Protein AF-A0A7S2SQT1-F1 (afdb_monomer)

Foldseek 3Di:
DDDDDDDDDDDDPDDPPPPVVVVVVPDDDDDDDDDDDDDDDDDDDDDDDDDDDPDDPPPDDPDDDPCPVVNVVVVVVVVVVVVVVPDPVVVVLVVVLVVQLCCLLVPPPPPDLVVSLVSLPVSDDPDPVNLVSNLVSVVVCCVVDVDDDPVSCVVRVHPPPPPPPPVVVVVVVVVLCVPPQDDVVLVVCVVVVVDDVVVVVVVNDDDDDDPDD

Sequence (213 aa):
VFFGLPEPALPPTSVFETQALELLASSARPPSDATRPTQGATGPKAPVGPVAPSFASIALPSPTQPIKPIDRWASLVSFSFSKVEKSWLLRAKSEMRTELVSLATQGELARDLSRELAELRDILPASVERTVAVNQQLAKYLASNRWLNAKVLEENPLPTDTPDSCEFSTRLLVLAIAFFPGPVNLLIQVLRGQLPVEAAVKHLSPPPPPPSA

pLDDT: mean 70.93, std 16.1, range [41.69, 91.62]

Solvent-accessible surface area (backbone atoms only — not comparable to full-atom values): 14214 Å² total; per-residue (Å²): 137,92,85,87,82,85,82,84,83,79,81,86,88,82,70,74,80,66,65,67,64,64,68,68,73,78,75,78,82,82,83,81,88,83,89,86,88,83,91,80,90,87,82,86,90,79,85,91,76,95,77,85,78,85,73,75,84,72,78,77,78,74,86,72,71,83,75,50,72,63,59,56,49,52,52,52,51,54,50,51,49,57,55,51,68,68,30,65,65,53,48,53,52,51,49,55,50,53,50,52,53,47,50,58,72,67,39,93,77,58,81,46,67,70,57,42,53,48,53,47,55,73,76,32,64,103,45,68,67,34,54,52,53,49,48,53,51,51,50,54,46,48,74,78,32,97,73,77,60,66,70,61,44,71,78,46,73,70,68,85,84,49,86,69,59,65,63,47,52,51,50,50,51,51,49,51,61,73,70,45,89,62,60,64,68,57,52,50,33,42,76,69,66,77,41,60,69,71,59,53,49,60,73,62,50,78,79,80,78,78,82,86,128

Nearest PDB structures (foldseek):
  4p69-assembly1_A-2  TM=3.991E-01  e=3.238E+00  Escherichia coli O157:H7
  7w5a-assembly1_J  TM=2.656E-01  e=5.578E+00  Homo sapiens

Organism: NCBI:txid1034831

Secondary structure (DSSP, 8-state):
----PPPPPPP----TTTTTTTGGGG--PPPP--------------------------PPPP------HHHHHHHHHHHHHHHHHT-HHHHHHHHHHHHHHHHHHH-TTTT-HHHHHHHHHHHS-SSHHHHHHHHHHHHHHHHH-S---HHHHHHS---TTSTTSHHHHHHHHHHHHHH-SS-HHHHHHHHTTSS-HHHHHHHHSPPPPPPP-

Mean predicted aligned error: 19.77 Å

Structure (mmCIF, N/CA/C/O backbone):
data_AF-A0A7S2SQT1-F1
#
_entry.id   AF-A0A7S2SQT1-F1
#
loop_
_atom_site.group_PDB
_atom_site.id
_atom_site.type_symbol
_atom_site.label_atom_id
_atom_site.label_alt_id
_atom_site.label_comp_id
_atom_site.label_asym_id
_atom_site.label_entity_id
_atom_site.label_seq_id
_atom_site.pdbx_PDB_ins_code
_atom_site.Cartn_x
_atom_site.Cartn_y
_atom_site.Cartn_z
_atom_site.occupancy
_atom_site.B_iso_or_equiv
_atom_site.auth_seq_id
_atom_site.auth_comp_id
_atom_site.auth_asym_id
_atom_site.auth_atom_id
_atom_site.pdbx_PDB_model_num
ATOM 1 N N . VAL A 1 1 ? -29.581 32.185 -19.243 1.00 43.94 1 VAL A N 1
ATOM 2 C CA . VAL A 1 1 ? -30.322 30.982 -19.687 1.00 43.94 1 VAL A CA 1
ATOM 3 C C . VAL A 1 1 ? -29.340 29.824 -19.686 1.00 43.94 1 VAL A C 1
ATOM 5 O O . VAL A 1 1 ? -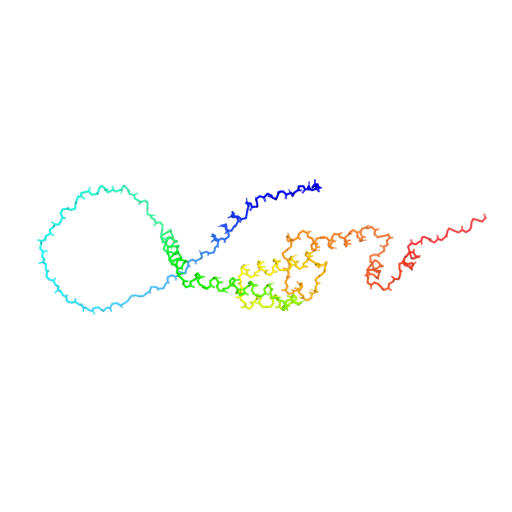28.301 29.931 -20.320 1.00 43.94 1 VAL A O 1
ATOM 8 N N . PHE A 1 2 ? -29.622 28.831 -18.844 1.00 42.19 2 PHE A N 1
ATOM 9 C CA . PHE A 1 2 ? -28.838 27.625 -18.563 1.00 42.19 2 PHE A CA 1
ATOM 10 C C . PHE A 1 2 ? -28.888 26.614 -19.717 1.00 42.19 2 PHE A C 1
ATOM 12 O O . PHE A 1 2 ? -29.958 26.429 -20.282 1.00 42.19 2 PHE A O 1
ATOM 19 N N . PHE A 1 3 ? -27.788 25.888 -19.933 1.00 48.62 3 PHE A N 1
ATOM 20 C CA . PHE A 1 3 ? -27.736 24.463 -20.306 1.00 48.62 3 PHE A CA 1
ATOM 21 C C . PHE A 1 3 ? -26.378 23.957 -19.766 1.00 48.62 3 PHE A C 1
ATOM 23 O O . PHE A 1 3 ? -25.348 24.456 -20.196 1.00 48.62 3 PHE A O 1
ATOM 30 N N . GLY A 1 4 ? -26.237 23.099 -18.752 1.00 43.81 4 GLY A N 1
ATOM 31 C CA . GLY A 1 4 ? -27.124 22.054 -18.247 1.00 43.81 4 GLY A CA 1
ATOM 32 C C . GLY A 1 4 ? -26.738 20.692 -18.835 1.00 43.81 4 GLY A C 1
ATOM 33 O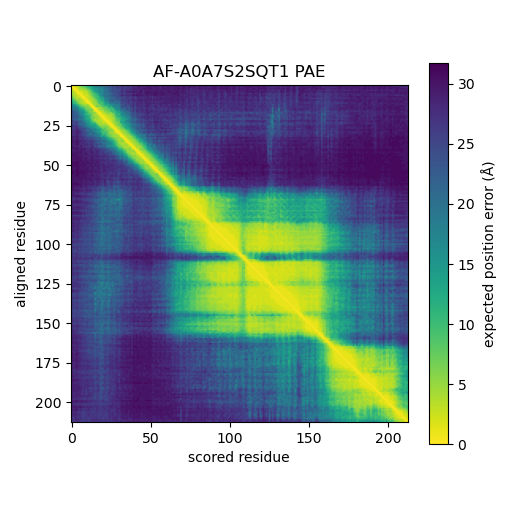 O . GLY A 1 4 ? -27.562 20.090 -19.511 1.00 43.81 4 GLY A O 1
ATOM 34 N N . LEU A 1 5 ? -25.489 20.242 -18.650 1.00 50.50 5 LEU A N 1
ATOM 35 C CA . LEU A 1 5 ? -25.059 18.883 -19.013 1.00 50.50 5 LEU A CA 1
ATOM 36 C C . LEU A 1 5 ? -25.257 17.938 -17.812 1.00 50.50 5 LEU A C 1
ATOM 38 O O . LEU A 1 5 ? -24.897 18.323 -16.699 1.00 50.50 5 LEU A O 1
ATOM 42 N N . PRO A 1 6 ? -25.830 16.737 -18.011 1.00 57.56 6 PRO A N 1
ATOM 43 C CA . PRO A 1 6 ? -26.132 15.811 -16.928 1.00 57.56 6 PRO A CA 1
ATOM 44 C C . PRO A 1 6 ? -24.888 15.054 -16.445 1.00 57.56 6 PRO A C 1
ATOM 46 O O . PRO A 1 6 ? -24.069 14.577 -17.230 1.00 57.56 6 PRO A O 1
ATOM 49 N N . GLU A 1 7 ? -24.796 14.942 -15.126 1.00 57.72 7 GLU A N 1
ATOM 50 C CA . GLU A 1 7 ? -23.831 14.167 -14.348 1.00 57.72 7 GLU A CA 1
ATOM 51 C C . GLU A 1 7 ? -24.089 12.651 -14.514 1.00 57.72 7 GLU A C 1
ATOM 53 O O . GLU A 1 7 ? -25.240 12.217 -14.395 1.00 57.72 7 GLU A O 1
ATOM 58 N N . PRO A 1 8 ? -23.074 11.814 -14.806 1.00 54.19 8 PRO A N 1
ATOM 59 C CA . PRO A 1 8 ? -23.262 10.368 -14.871 1.00 54.19 8 PRO A CA 1
ATOM 60 C C . PRO A 1 8 ? -23.277 9.752 -13.463 1.00 54.19 8 PRO A C 1
ATOM 62 O O . PRO A 1 8 ? -22.291 9.803 -12.730 1.00 54.19 8 PRO A O 1
ATOM 65 N N . ALA A 1 9 ? -24.400 9.127 -13.107 1.00 50.78 9 ALA A N 1
ATOM 66 C CA . ALA A 1 9 ? -24.558 8.348 -11.884 1.00 50.78 9 ALA A CA 1
ATOM 67 C C . ALA A 1 9 ? -23.639 7.109 -11.887 1.00 50.78 9 ALA A C 1
ATOM 69 O O . ALA A 1 9 ? -23.733 6.252 -12.768 1.00 50.78 9 ALA A O 1
ATOM 70 N N . LEU A 1 10 ? -22.768 7.007 -10.882 1.00 54.59 10 LEU A N 1
ATOM 71 C CA . LEU A 1 10 ? -21.954 5.820 -10.609 1.00 54.59 10 LEU A CA 1
ATOM 72 C C . LEU A 1 10 ? -22.808 4.712 -9.954 1.00 54.59 10 LEU A C 1
ATOM 74 O O . LEU A 1 10 ? -23.652 5.018 -9.108 1.00 54.59 10 LEU A O 1
ATOM 78 N N . PRO A 1 11 ? -22.599 3.425 -10.296 1.00 52.72 11 PRO A N 1
ATOM 79 C CA . PRO A 1 11 ? -23.295 2.311 -9.656 1.00 52.72 11 PRO A CA 1
ATOM 80 C C . PRO A 1 11 ? -22.743 2.014 -8.245 1.00 52.72 11 PRO A C 1
ATOM 82 O O . PRO A 1 11 ? -21.558 2.242 -7.987 1.00 52.72 11 PRO A O 1
ATOM 85 N N . PRO A 1 12 ? -23.558 1.452 -7.330 1.00 50.44 12 PRO A N 1
ATOM 86 C CA . PRO A 1 12 ? -23.099 1.050 -6.005 1.00 50.44 12 PRO A CA 1
ATOM 87 C C . PRO A 1 12 ? -22.187 -0.183 -6.099 1.00 50.44 12 PRO A C 1
ATOM 89 O O . PRO A 1 12 ? -22.619 -1.280 -6.453 1.00 50.44 12 PRO A O 1
ATOM 92 N N . THR A 1 13 ? -20.913 -0.021 -5.744 1.00 45.06 13 THR A N 1
ATOM 93 C CA . THR A 1 13 ? -19.964 -1.120 -5.521 1.00 45.06 13 THR A CA 1
ATOM 94 C C . THR A 1 13 ? -20.344 -1.902 -4.260 1.00 45.06 13 THR A C 1
ATOM 96 O O . THR A 1 13 ? -19.857 -1.620 -3.169 1.00 45.06 13 THR A O 1
ATOM 99 N N . SER A 1 14 ? -21.215 -2.899 -4.417 1.00 51.59 14 SER A N 1
ATOM 100 C CA . SER A 1 14 ? -21.569 -3.907 -3.408 1.00 51.59 14 SER A CA 1
ATOM 101 C C . SER A 1 14 ? -21.093 -5.285 -3.881 1.00 51.59 14 SER A C 1
ATOM 103 O O . SER A 1 14 ? -21.865 -6.095 -4.382 1.00 51.59 14 SER A O 1
ATOM 105 N N . VAL A 1 15 ? -19.782 -5.530 -3.795 1.00 52.38 15 VAL A N 1
ATOM 106 C CA . VAL A 1 15 ? -19.201 -6.869 -4.056 1.00 52.38 15 VAL A CA 1
ATOM 107 C C . VAL A 1 15 ? -18.056 -7.218 -3.087 1.00 52.38 15 VAL A C 1
ATOM 109 O O . VAL A 1 15 ? -17.666 -8.373 -2.975 1.00 52.38 15 VAL A O 1
ATOM 112 N N . PHE A 1 16 ? -17.530 -6.252 -2.325 1.00 50.66 16 PHE A N 1
ATOM 113 C CA . PHE A 1 16 ? -16.329 -6.455 -1.499 1.00 50.66 16 PHE A CA 1
ATOM 114 C C . PHE A 1 16 ? -16.582 -7.050 -0.108 1.00 50.66 16 PHE A C 1
ATOM 116 O O . PHE A 1 16 ? -15.635 -7.425 0.578 1.00 50.66 16 PHE A O 1
ATOM 123 N N . GLU A 1 17 ? -17.838 -7.183 0.313 1.00 48.62 17 GLU A N 1
ATOM 124 C CA . GLU A 1 17 ? -18.163 -7.639 1.670 1.00 48.62 17 GLU A CA 1
ATOM 125 C C . GLU A 1 17 ? -18.082 -9.168 1.834 1.00 48.62 17 GLU A C 1
ATOM 127 O O . GLU A 1 17 ? -17.963 -9.671 2.948 1.00 48.62 17 GLU A O 1
ATOM 132 N N . THR A 1 18 ? -18.087 -9.935 0.738 1.00 50.12 18 THR A N 1
ATOM 133 C CA . THR A 1 18 ? -18.190 -11.403 0.800 1.00 50.12 18 THR A CA 1
ATOM 134 C C . THR A 1 18 ? -16.844 -12.131 0.847 1.00 50.12 18 THR A C 1
ATOM 136 O O . THR A 1 18 ? -16.781 -13.230 1.389 1.00 50.12 18 THR A O 1
ATOM 139 N N . GLN A 1 19 ? -15.748 -11.536 0.360 1.00 51.41 19 GLN A N 1
ATOM 140 C CA . GLN A 1 19 ? -14.439 -12.217 0.313 1.00 51.41 19 GLN A CA 1
ATOM 141 C C . GLN A 1 19 ? -13.627 -12.100 1.616 1.00 51.41 19 GLN A C 1
ATOM 143 O O . GLN A 1 19 ? -12.761 -12.930 1.886 1.00 51.41 19 GLN A O 1
ATOM 148 N N . ALA A 1 20 ? -13.929 -11.120 2.475 1.00 50.28 20 ALA A N 1
ATOM 149 C CA . ALA A 1 20 ? -13.232 -10.942 3.754 1.00 50.28 20 ALA A CA 1
ATOM 150 C C . ALA A 1 20 ? -13.580 -12.025 4.800 1.00 50.28 20 ALA A C 1
ATOM 152 O O . ALA A 1 20 ? -12.805 -12.265 5.727 1.00 50.28 20 ALA A O 1
ATOM 153 N N . LEU A 1 21 ? -14.719 -12.709 4.647 1.00 49.44 21 LEU A N 1
ATOM 154 C CA . LEU A 1 21 ? -15.188 -13.736 5.584 1.00 49.44 21 LEU A CA 1
ATOM 155 C C . LEU A 1 21 ? -14.550 -15.116 5.360 1.00 49.44 21 LEU A C 1
ATOM 157 O O . LEU A 1 21 ? -14.465 -15.900 6.303 1.00 49.44 21 LEU A O 1
ATOM 161 N N . GLU A 1 22 ? -14.051 -15.410 4.158 1.00 48.81 22 GLU A N 1
ATOM 162 C CA . GLU A 1 22 ? -13.512 -16.739 3.831 1.00 48.81 22 GLU A CA 1
ATOM 163 C C . GLU A 1 22 ? -12.065 -16.931 4.332 1.00 48.81 22 GLU A C 1
ATOM 165 O O . GLU A 1 22 ? -11.665 -18.033 4.707 1.00 48.81 22 GLU A O 1
ATOM 170 N N . LEU A 1 23 ? -11.293 -15.844 4.463 1.00 48.66 23 LEU A N 1
ATOM 171 C CA . LEU A 1 23 ? -9.890 -15.895 4.902 1.00 48.66 23 LEU A CA 1
ATOM 172 C C . LEU A 1 23 ? -9.695 -15.936 6.428 1.00 48.66 23 LEU A C 1
ATOM 174 O O . LEU A 1 23 ? -8.639 -16.362 6.899 1.00 48.66 23 LEU A O 1
ATOM 178 N N . LEU A 1 24 ? -10.708 -15.567 7.219 1.00 48.50 24 LEU A N 1
ATOM 179 C CA . LEU A 1 24 ? -10.661 -15.671 8.686 1.00 48.50 24 LEU A CA 1
ATOM 180 C C . LEU A 1 24 ? -10.929 -17.097 9.199 1.00 48.50 24 LEU A C 1
ATOM 182 O O . LEU A 1 24 ? -10.604 -17.405 10.345 1.00 48.50 24 LEU A O 1
ATOM 186 N N . ALA A 1 25 ? -11.458 -17.991 8.359 1.00 49.22 25 ALA A N 1
ATOM 187 C CA . ALA A 1 25 ? -11.774 -19.367 8.745 1.00 49.22 25 ALA A CA 1
ATOM 188 C C . ALA A 1 25 ? -10.551 -20.309 8.776 1.00 49.22 25 ALA A C 1
ATOM 190 O O . ALA A 1 25 ? -10.631 -21.392 9.354 1.00 49.22 25 ALA A O 1
ATOM 191 N N . SER A 1 26 ? -9.406 -19.917 8.199 1.00 45.69 26 SER A N 1
ATOM 192 C CA . SER A 1 26 ? -8.269 -20.832 7.994 1.00 45.69 26 SER A CA 1
ATOM 193 C C . SER A 1 26 ? -7.118 -20.696 9.005 1.00 45.69 26 SER A C 1
ATOM 195 O O . SER A 1 26 ? -6.107 -21.388 8.870 1.00 45.69 26 SER A O 1
ATOM 197 N N . SER A 1 27 ? -7.243 -19.845 10.031 1.00 47.38 27 SER A N 1
ATOM 198 C CA . SER A 1 27 ? -6.173 -19.599 11.013 1.00 47.38 27 SER A CA 1
ATOM 199 C C . SER A 1 27 ? -6.663 -19.743 12.455 1.00 47.38 27 SER A C 1
ATOM 201 O O . SER A 1 27 ? -6.752 -18.783 13.215 1.00 47.38 27 SER A O 1
ATOM 203 N N . ALA A 1 28 ? -6.998 -20.970 12.850 1.00 46.53 28 ALA A N 1
ATOM 204 C CA . ALA A 1 28 ? -7.244 -21.314 14.248 1.00 46.53 28 ALA A CA 1
ATOM 205 C C . ALA A 1 28 ? -6.648 -22.695 14.557 1.00 46.53 28 ALA A C 1
ATOM 207 O O . ALA A 1 28 ? -7.332 -23.716 14.513 1.00 46.53 28 ALA A O 1
ATOM 208 N N . ARG A 1 29 ? -5.345 -22.740 14.865 1.00 55.50 29 ARG A N 1
ATOM 209 C CA . ARG A 1 29 ? -4.756 -23.886 15.576 1.00 55.50 29 ARG A CA 1
ATOM 210 C C . ARG A 1 29 ? -4.972 -23.692 17.081 1.00 55.50 29 ARG A C 1
ATOM 212 O O . ARG A 1 29 ? -4.562 -22.652 17.595 1.00 55.50 29 ARG A O 1
ATOM 219 N N . PRO A 1 30 ? -5.564 -24.659 17.799 1.00 49.25 30 PRO A N 1
ATOM 220 C CA . PRO A 1 30 ? -5.631 -24.598 19.253 1.00 49.25 30 PRO A CA 1
ATOM 221 C C . PRO A 1 30 ? -4.252 -24.907 19.874 1.00 49.25 30 PRO A C 1
ATOM 223 O O . PRO A 1 30 ? -3.529 -25.758 19.346 1.00 49.25 30 PRO A O 1
ATOM 226 N N . PRO A 1 31 ? -3.866 -24.249 20.982 1.00 54.25 31 PRO A N 1
ATOM 227 C CA . PRO A 1 31 ? -2.695 -24.639 21.759 1.00 54.25 31 PRO A CA 1
ATOM 228 C C . PRO A 1 31 ? -2.991 -25.907 22.577 1.00 54.25 31 PRO A C 1
ATOM 230 O O . PRO A 1 31 ? -4.046 -26.023 23.199 1.00 54.25 31 PRO A O 1
ATOM 233 N N . SER A 1 32 ? -2.048 -26.851 22.562 1.00 55.44 32 SER A N 1
ATOM 234 C CA . SER A 1 32 ? -2.090 -28.087 23.348 1.00 55.44 32 SER A CA 1
ATOM 235 C C . SER A 1 32 ? -1.994 -27.832 24.856 1.00 55.44 32 SER A C 1
ATOM 237 O O . SER A 1 32 ? -1.249 -26.962 25.308 1.00 55.44 32 SER A O 1
ATOM 239 N N . ASP A 1 33 ? -2.729 -28.657 25.601 1.00 53.41 33 ASP A N 1
ATOM 240 C CA . ASP A 1 33 ? -2.811 -28.751 27.059 1.00 53.41 33 ASP A CA 1
ATOM 241 C C . ASP A 1 33 ? -1.464 -28.702 27.798 1.00 53.41 33 ASP A C 1
ATOM 243 O O . ASP A 1 33 ? -0.532 -29.451 27.500 1.00 53.41 33 ASP A O 1
ATOM 247 N N . ALA A 1 34 ? -1.430 -27.917 28.877 1.00 49.88 34 ALA A N 1
ATOM 248 C CA . ALA A 1 34 ? -0.512 -28.112 29.994 1.00 49.88 34 ALA A CA 1
ATOM 249 C C . ALA A 1 34 ? -1.289 -28.007 31.315 1.00 49.88 34 ALA A C 1
ATOM 251 O O . ALA A 1 34 ? -1.469 -26.942 31.905 1.00 49.88 34 ALA A O 1
ATOM 252 N N . THR A 1 35 ? -1.777 -29.159 31.756 1.00 56.56 35 THR A N 1
ATOM 253 C CA . THR A 1 35 ? -2.450 -29.412 33.029 1.00 56.56 35 THR A CA 1
ATOM 254 C C . THR A 1 35 ? -1.469 -29.315 34.201 1.00 56.56 35 THR A C 1
ATOM 256 O O . THR A 1 35 ? -0.471 -30.036 34.221 1.00 56.56 35 THR A O 1
ATOM 259 N N . ARG A 1 36 ? -1.790 -28.542 35.251 1.00 47.53 36 ARG A N 1
ATOM 260 C CA . ARG A 1 36 ? -1.385 -28.897 36.628 1.00 47.53 36 ARG A CA 1
ATOM 261 C C . ARG A 1 36 ? -2.297 -28.278 37.705 1.00 47.53 36 ARG A C 1
ATOM 263 O O . ARG A 1 36 ? -2.466 -27.061 37.704 1.00 47.53 36 ARG A O 1
ATOM 270 N N . PRO A 1 37 ? -2.847 -29.082 38.639 1.00 61.75 37 PRO A N 1
ATOM 271 C CA . PRO A 1 37 ? -3.600 -28.607 39.801 1.00 61.75 37 PRO A CA 1
ATOM 272 C C . PRO A 1 37 ? -2.848 -28.823 41.131 1.00 61.75 37 PRO A C 1
ATOM 274 O O . PRO A 1 37 ? -2.259 -29.884 41.323 1.00 61.75 37 PRO A O 1
ATOM 277 N N . THR A 1 38 ? -2.971 -27.878 42.074 1.00 49.56 38 THR A N 1
ATOM 278 C CA . THR A 1 38 ? -2.840 -28.093 43.540 1.00 49.56 38 THR A CA 1
ATOM 279 C C . THR A 1 38 ? -3.456 -26.875 44.259 1.00 49.56 38 THR A C 1
ATOM 281 O O . THR A 1 38 ? -2.980 -25.764 44.067 1.00 49.56 38 THR A O 1
ATOM 284 N N . GLN A 1 39 ? -4.683 -26.929 44.796 1.00 48.41 39 GLN A N 1
ATOM 285 C CA . GLN A 1 39 ? -5.121 -27.331 46.153 1.00 48.41 39 GLN A CA 1
ATOM 286 C C . GLN A 1 39 ? -4.543 -26.546 47.356 1.00 48.41 39 GLN A C 1
ATOM 288 O O . GLN A 1 39 ? -3.339 -26.532 47.580 1.00 48.41 39 GLN A O 1
ATOM 293 N N . GLY A 1 40 ? -5.468 -26.009 48.172 1.00 41.69 40 GLY A N 1
ATOM 294 C CA . GLY A 1 40 ? -5.301 -25.461 49.534 1.00 41.69 40 GLY A CA 1
ATOM 295 C C . GLY A 1 40 ? -6.381 -24.399 49.823 1.00 41.69 40 GLY A C 1
ATOM 296 O O . GLY A 1 40 ? -6.253 -23.284 49.339 1.00 41.69 40 GLY A O 1
ATOM 297 N N . ALA A 1 41 ? -7.585 -24.766 50.301 1.00 48.16 41 ALA A N 1
ATOM 298 C CA . ALA A 1 41 ? -8.022 -24.779 51.720 1.00 48.16 41 ALA A CA 1
ATOM 299 C C . ALA A 1 41 ? -8.054 -23.366 52.358 1.00 48.16 41 ALA A C 1
ATOM 301 O O . ALA A 1 41 ? -7.092 -22.631 52.225 1.00 48.16 41 ALA A O 1
ATOM 302 N N . THR A 1 42 ? -9.055 -22.861 53.088 1.00 50.03 42 THR A N 1
ATOM 303 C CA . THR A 1 42 ? -10.329 -23.327 53.675 1.00 50.03 42 THR A CA 1
ATOM 304 C C . THR A 1 42 ? -11.027 -22.062 54.211 1.00 50.03 42 THR A C 1
ATOM 306 O O . THR A 1 42 ? -10.349 -21.206 54.776 1.00 50.03 42 THR A O 1
ATOM 309 N N . GLY A 1 43 ? -12.352 -21.938 54.089 1.00 43.25 43 GLY A N 1
ATOM 310 C CA . GLY A 1 43 ? -13.140 -20.841 54.678 1.00 43.25 43 GLY A CA 1
ATOM 311 C C . GLY A 1 43 ? -14.470 -21.357 55.248 1.00 43.25 43 GLY A C 1
ATOM 312 O O . GLY A 1 43 ? -14.966 -22.372 54.755 1.00 43.25 43 GLY A O 1
ATOM 313 N N . PRO A 1 44 ? -15.008 -20.748 56.322 1.00 57.94 44 PRO A N 1
ATOM 314 C CA . PRO A 1 44 ? -15.839 -21.449 57.291 1.00 57.94 44 PRO A CA 1
ATOM 315 C C . PRO A 1 44 ? -17.320 -21.566 56.912 1.00 57.94 44 PRO A C 1
ATOM 317 O O . PRO A 1 44 ? -17.909 -20.772 56.185 1.00 57.94 44 PRO A O 1
ATOM 320 N N . LYS A 1 45 ? -17.880 -22.619 57.497 1.00 54.34 45 LYS A N 1
ATOM 321 C CA . LYS A 1 45 ? -19.232 -23.168 57.446 1.00 54.34 45 LYS A CA 1
ATOM 322 C C . LYS A 1 45 ? -20.270 -22.176 58.000 1.00 54.34 45 LYS A C 1
ATOM 324 O O . LYS A 1 45 ? -20.164 -21.781 59.158 1.00 54.34 45 LYS A O 1
ATOM 329 N N . ALA A 1 46 ? -21.290 -21.841 57.208 1.00 54.16 46 ALA A N 1
ATOM 330 C CA . ALA A 1 46 ? -22.484 -21.111 57.650 1.00 54.16 46 ALA A CA 1
ATOM 331 C C . ALA A 1 46 ? -23.738 -22.013 57.569 1.00 54.16 46 ALA A C 1
ATOM 333 O O . ALA A 1 46 ? -23.760 -22.945 56.758 1.00 54.16 46 ALA A O 1
ATOM 334 N N . PRO A 1 47 ? -24.741 -21.802 58.443 1.00 59.41 47 PRO A N 1
ATOM 335 C CA . PRO A 1 47 ? -25.751 -22.801 58.774 1.00 59.41 47 PRO A CA 1
ATOM 336 C C . PRO A 1 47 ? -26.939 -22.852 57.807 1.00 59.41 47 PRO A C 1
ATOM 338 O O . PRO A 1 47 ? -27.321 -21.879 57.163 1.00 59.41 47 PRO A O 1
ATOM 341 N N . VAL A 1 48 ? -27.523 -24.047 57.777 1.00 54.84 48 VAL A N 1
ATOM 342 C CA . VAL A 1 48 ? -28.707 -24.483 57.038 1.00 54.84 48 VAL A CA 1
ATOM 343 C C . VAL A 1 48 ? -29.957 -23.739 57.519 1.00 54.84 48 VAL A C 1
ATOM 345 O O . VAL A 1 48 ? -30.285 -23.780 58.702 1.00 54.84 48 VAL A O 1
ATOM 348 N N . GLY A 1 49 ? -30.681 -23.124 56.583 1.00 48.97 49 GLY A N 1
ATOM 349 C CA . GLY A 1 49 ? -32.069 -22.690 56.745 1.00 48.97 49 GLY A CA 1
ATOM 350 C C . GLY A 1 49 ? -32.951 -23.381 55.693 1.00 48.97 49 GLY A C 1
ATOM 351 O O . GLY A 1 49 ? -32.522 -23.470 54.540 1.00 48.97 49 GLY A O 1
ATOM 352 N N . PRO A 1 50 ? -34.148 -23.892 56.039 1.00 64.81 50 PRO A N 1
ATOM 353 C CA . PRO A 1 50 ? -35.005 -24.606 55.104 1.00 64.81 50 PRO A CA 1
ATOM 354 C C . PRO A 1 50 ? -36.099 -23.676 54.578 1.00 64.81 50 PRO A C 1
ATOM 356 O O . PRO A 1 50 ? -37.074 -23.420 55.274 1.00 64.81 50 PRO A O 1
ATOM 359 N N . VAL A 1 51 ? -35.979 -23.190 53.344 1.00 49.69 51 VAL A N 1
ATOM 360 C CA . VAL A 1 51 ? -37.134 -22.661 52.604 1.00 49.69 51 VAL A CA 1
ATOM 361 C C . VAL A 1 51 ? -36.945 -23.010 51.136 1.00 49.69 51 VAL A C 1
ATOM 363 O O . VAL A 1 51 ? -36.096 -22.448 50.451 1.00 49.69 51 VAL A O 1
ATOM 366 N N . ALA A 1 52 ? -37.720 -23.984 50.670 1.00 56.88 52 ALA A N 1
ATOM 367 C CA . ALA A 1 52 ? -37.829 -24.326 49.264 1.00 56.88 52 ALA A CA 1
ATOM 368 C C . ALA A 1 52 ? -38.691 -23.274 48.544 1.00 56.88 52 ALA A C 1
ATOM 370 O O . ALA A 1 52 ? -39.856 -23.110 48.909 1.00 56.88 52 ALA A O 1
ATOM 371 N N . PRO A 1 53 ? -38.200 -22.612 47.485 1.00 49.47 53 PRO A N 1
ATOM 372 C CA . PRO A 1 53 ? -39.071 -22.131 46.435 1.00 49.47 53 PRO A CA 1
ATOM 373 C C . PRO A 1 53 ? -39.337 -23.294 45.477 1.00 49.47 53 PRO A C 1
ATOM 375 O O . PRO A 1 53 ? -38.421 -23.856 44.876 1.00 49.47 53 PRO A O 1
ATOM 378 N N . SER A 1 54 ? -40.612 -23.663 45.365 1.00 52.34 54 SER A N 1
ATOM 379 C CA . SER A 1 54 ? -41.137 -24.526 44.312 1.00 52.34 54 SER A CA 1
ATOM 380 C C . SER A 1 54 ? -40.744 -23.943 42.952 1.00 52.34 54 SER A C 1
ATOM 382 O O . SER A 1 54 ? -41.308 -22.942 42.507 1.00 52.34 54 SER A O 1
ATOM 384 N N . PHE A 1 55 ? -39.732 -24.529 42.313 1.00 46.47 55 PHE A N 1
ATOM 385 C CA . PHE A 1 55 ? -39.423 -24.235 40.923 1.00 46.47 55 PHE A CA 1
ATOM 386 C C . PHE A 1 55 ? -40.457 -24.959 40.074 1.00 46.47 55 PHE A C 1
ATOM 388 O O . PHE A 1 55 ? -40.473 -26.188 40.000 1.00 46.47 55 PHE A O 1
ATOM 395 N N . ALA A 1 56 ? -41.335 -24.169 39.456 1.00 49.22 56 ALA A N 1
ATOM 396 C CA . ALA A 1 56 ? -42.181 -24.607 38.364 1.00 49.22 56 ALA A CA 1
ATOM 397 C C . ALA A 1 56 ? -41.363 -25.490 37.413 1.00 49.22 56 ALA A C 1
ATOM 399 O O . ALA A 1 56 ? -40.251 -25.128 37.020 1.00 49.22 56 ALA A O 1
ATOM 400 N N . SER A 1 57 ? -41.910 -26.659 37.087 1.00 46.75 57 SER A N 1
ATOM 401 C CA . SER A 1 57 ? -41.344 -27.603 36.135 1.00 46.75 57 SER A CA 1
ATOM 402 C C . SER A 1 57 ? -41.145 -26.917 34.783 1.00 46.75 57 SER A C 1
ATOM 404 O O . SER A 1 57 ? -42.051 -26.859 33.955 1.00 46.75 57 SER A O 1
ATOM 406 N N . ILE A 1 58 ? -39.947 -26.378 34.564 1.00 47.88 58 ILE A N 1
ATOM 407 C CA . ILE A 1 58 ? -39.481 -25.990 33.240 1.00 47.88 58 ILE A CA 1
ATOM 408 C C . ILE A 1 58 ? -39.261 -27.304 32.502 1.00 47.88 58 ILE A C 1
ATOM 410 O O . ILE A 1 58 ? -38.382 -28.092 32.855 1.00 47.88 58 ILE A O 1
ATOM 414 N N . ALA A 1 59 ? -40.127 -27.556 31.524 1.00 48.53 59 ALA A N 1
ATOM 415 C CA . ALA A 1 59 ? -40.009 -28.670 30.605 1.00 48.53 59 ALA A CA 1
ATOM 416 C C . ALA A 1 59 ? -38.583 -28.712 30.044 1.00 48.53 59 ALA A C 1
ATOM 418 O O . ALA A 1 59 ? -38.103 -27.751 29.440 1.00 48.53 59 ALA A O 1
ATOM 419 N N . LEU A 1 60 ? -37.909 -29.830 30.301 1.00 43.62 60 LEU A N 1
ATOM 420 C CA . LEU A 1 60 ? -36.576 -30.135 29.812 1.00 43.62 60 LEU A CA 1
ATOM 421 C C . LEU A 1 60 ? -36.604 -30.080 28.271 1.00 43.62 60 LEU A C 1
ATOM 423 O O . LEU A 1 60 ? -37.332 -30.876 27.667 1.00 43.62 60 LEU A O 1
ATOM 427 N N . PRO A 1 61 ? -35.860 -29.181 27.599 1.00 47.38 61 PRO A N 1
ATOM 428 C CA . PRO A 1 61 ? -35.645 -29.336 26.172 1.00 47.38 61 PRO A CA 1
ATOM 429 C C . PRO A 1 61 ? -34.891 -30.654 25.942 1.00 47.38 61 PRO A C 1
ATOM 431 O O . PRO A 1 61 ? -33.912 -30.963 26.620 1.00 47.38 61 PRO A O 1
ATOM 434 N N . SER A 1 62 ? -35.424 -31.445 25.011 1.00 49.72 62 SER A N 1
ATOM 435 C CA . SER A 1 62 ? -34.888 -32.716 24.511 1.00 49.72 62 SER A CA 1
ATOM 436 C C . SER A 1 62 ? -33.387 -32.65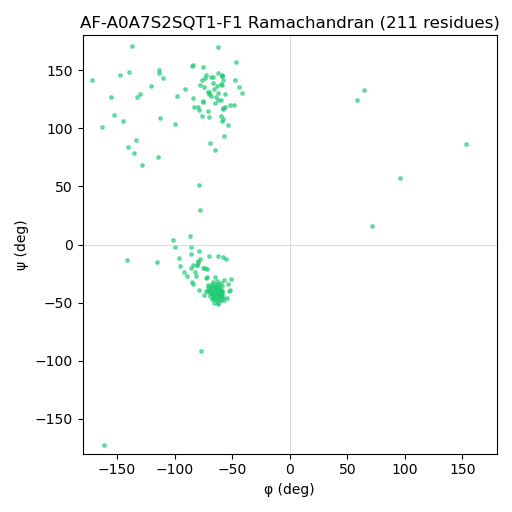9 24.178 1.00 49.72 62 SER A C 1
ATOM 438 O O . SER A 1 62 ? -32.861 -31.574 23.933 1.00 49.72 62 SER A O 1
ATOM 440 N N . PRO A 1 63 ? -32.691 -33.815 24.168 1.00 50.78 63 PRO A N 1
ATOM 441 C CA . PRO A 1 63 ? -31.247 -33.908 24.337 1.00 50.78 63 PRO A CA 1
ATOM 442 C C . PRO A 1 63 ? -30.504 -33.112 23.270 1.00 50.78 63 PRO A C 1
ATOM 444 O O . PRO A 1 63 ? -30.408 -33.501 22.106 1.00 50.78 63 PRO A O 1
ATOM 447 N N . THR A 1 64 ? -29.956 -31.988 23.716 1.00 54.47 64 THR A N 1
ATOM 448 C CA . THR A 1 64 ? -28.955 -31.200 23.017 1.00 54.47 64 THR A CA 1
ATOM 449 C C . THR A 1 64 ? -27.826 -32.141 22.620 1.00 54.47 64 THR A C 1
ATOM 451 O O . THR A 1 64 ? -27.214 -32.778 23.481 1.00 54.47 64 THR A O 1
ATOM 454 N N . GLN A 1 65 ? -27.563 -32.254 21.317 1.00 62.91 65 GLN A N 1
ATOM 455 C CA . GLN A 1 65 ? -26.371 -32.935 20.822 1.00 62.91 65 GLN A CA 1
ATOM 456 C C . GLN A 1 65 ? -25.148 -32.432 21.603 1.00 62.91 65 GLN A C 1
ATOM 458 O O . GLN A 1 65 ? -25.096 -31.239 21.927 1.00 62.91 65 GLN A O 1
ATOM 463 N N . PRO A 1 66 ? -24.180 -33.302 21.942 1.00 62.19 66 PRO A N 1
ATOM 464 C CA . PRO A 1 66 ? -22.996 -32.877 22.669 1.00 62.19 66 PRO A CA 1
ATOM 465 C C . PRO A 1 66 ? -22.292 -31.793 21.852 1.00 62.19 66 PRO A C 1
ATOM 467 O O . PRO A 1 66 ? -21.726 -32.069 20.795 1.00 62.19 66 PRO A O 1
ATOM 470 N N . ILE A 1 67 ? -22.375 -30.548 22.331 1.00 62.03 67 ILE A N 1
ATOM 471 C CA . ILE A 1 67 ? -21.688 -29.401 21.738 1.00 62.03 67 ILE A CA 1
ATOM 472 C C . ILE A 1 67 ? -20.212 -29.776 21.712 1.00 62.03 67 ILE A C 1
ATOM 474 O O . ILE A 1 67 ? -19.623 -30.053 22.765 1.00 62.03 67 ILE A O 1
ATOM 478 N N . LYS A 1 68 ? -19.624 -29.841 20.514 1.00 77.44 68 LYS A N 1
ATOM 479 C CA . LYS A 1 68 ? -18.220 -30.214 20.386 1.00 77.44 68 LYS A CA 1
ATOM 480 C C . LYS A 1 68 ? -17.398 -29.189 21.175 1.00 77.44 68 LYS A C 1
ATOM 482 O O . LYS A 1 68 ? -17.682 -27.993 21.095 1.00 77.44 68 LYS A O 1
ATOM 487 N N . PRO A 1 69 ? -16.368 -29.611 21.926 1.00 80.81 69 PRO A N 1
ATOM 488 C CA . PRO A 1 69 ? -15.526 -28.695 22.699 1.00 80.81 69 PRO A CA 1
ATOM 489 C C . PRO A 1 69 ? -14.976 -27.522 21.870 1.00 80.81 69 PRO A C 1
ATOM 491 O O . PRO A 1 69 ? -14.795 -26.428 22.398 1.00 80.81 69 PRO A O 1
ATOM 494 N N . ILE A 1 70 ? -14.775 -27.749 20.568 1.00 83.25 70 ILE A N 1
ATOM 495 C CA . ILE A 1 70 ? -14.350 -26.757 19.573 1.00 83.25 70 ILE A CA 1
ATOM 496 C C . ILE A 1 70 ? -15.387 -25.639 19.412 1.00 83.25 70 ILE A C 1
ATOM 498 O O . ILE A 1 70 ? -15.027 -24.467 19.485 1.00 83.25 70 ILE A O 1
ATOM 502 N N . ASP A 1 71 ? -16.668 -25.979 19.273 1.00 85.44 71 ASP A N 1
ATOM 503 C CA . ASP A 1 71 ? -17.743 -24.999 19.071 1.00 85.44 71 ASP A CA 1
ATOM 504 C C . ASP A 1 71 ? -17.913 -24.111 20.311 1.00 85.44 71 ASP A C 1
ATOM 506 O O . ASP A 1 71 ? -18.136 -22.905 20.209 1.00 85.44 71 ASP A O 1
ATOM 510 N N . ARG A 1 72 ? -17.720 -24.692 21.503 1.00 82.44 72 ARG A N 1
ATOM 511 C CA . ARG A 1 72 ? -17.735 -23.954 22.774 1.00 82.44 72 ARG A CA 1
ATOM 512 C C . ARG A 1 72 ? -16.536 -23.014 22.913 1.00 82.44 72 ARG A C 1
ATOM 514 O O . ARG A 1 72 ? -16.670 -21.920 23.458 1.00 82.44 72 ARG A O 1
ATOM 521 N N . TRP A 1 73 ? -15.363 -23.428 22.440 1.00 87.00 73 TRP A N 1
ATOM 522 C CA . TRP A 1 73 ? -14.181 -22.567 22.404 1.00 87.00 73 TRP A CA 1
ATOM 523 C C . TRP A 1 73 ? -14.366 -21.408 21.428 1.00 87.00 73 TRP A C 1
ATOM 525 O O . TRP A 1 73 ? -14.125 -20.262 21.801 1.00 87.00 73 TRP A O 1
ATOM 535 N N . ALA A 1 74 ? -14.867 -21.690 20.224 1.00 88.44 74 ALA A N 1
ATOM 536 C CA . ALA A 1 74 ? -15.183 -20.669 19.235 1.00 88.44 74 ALA A CA 1
ATOM 537 C C . ALA A 1 74 ? -16.175 -19.647 19.807 1.00 88.44 74 ALA A C 1
ATOM 539 O O . ALA A 1 74 ? -15.905 -18.449 19.775 1.00 88.44 74 ALA A O 1
ATOM 540 N N . SER A 1 75 ? -17.260 -20.101 20.446 1.00 86.56 75 SER A N 1
ATOM 541 C CA . SER A 1 75 ? -18.255 -19.196 21.029 1.00 86.56 75 SER A CA 1
ATOM 542 C C . SER A 1 75 ? -17.689 -18.330 22.162 1.00 86.56 75 SER A C 1
ATOM 544 O O . SER A 1 75 ? -18.028 -17.152 22.259 1.00 86.56 75 SER A O 1
ATOM 546 N N . LEU A 1 76 ? -16.810 -18.876 23.012 1.00 87.38 76 LEU A N 1
ATOM 547 C CA . LEU A 1 76 ? -16.144 -18.121 24.083 1.00 87.38 76 LEU A CA 1
ATOM 548 C C . LEU A 1 76 ? -15.169 -17.071 23.540 1.00 87.38 76 LEU A C 1
ATOM 550 O O . LEU A 1 76 ? -15.123 -15.947 24.050 1.00 87.38 76 LEU A O 1
ATOM 554 N N . VAL A 1 77 ? -14.408 -17.425 22.505 1.00 85.81 77 VAL A N 1
ATOM 555 C CA . VAL A 1 77 ? -13.470 -16.521 21.836 1.00 85.81 77 VAL A CA 1
ATOM 556 C C . VAL A 1 77 ? -14.237 -15.396 21.145 1.00 85.81 77 VAL A C 1
ATOM 558 O O . VAL A 1 77 ? -13.971 -14.229 21.426 1.00 85.81 77 VAL A O 1
ATOM 561 N N . SER A 1 78 ? -15.259 -15.716 20.348 1.00 84.75 78 SER A N 1
ATOM 562 C CA . SER A 1 78 ? -16.119 -14.724 19.689 1.00 84.75 78 SER A CA 1
ATOM 563 C C . SER A 1 78 ? -16.818 -13.801 20.690 1.00 84.75 78 SER A C 1
ATOM 565 O O . SER A 1 78 ? -16.875 -12.590 20.488 1.00 84.75 78 SER A O 1
ATOM 567 N N . PHE A 1 79 ? -17.306 -14.339 21.810 1.00 86.12 79 PHE A N 1
ATOM 568 C CA . PHE A 1 79 ? -17.913 -13.529 22.867 1.00 86.12 79 PHE A CA 1
ATOM 569 C C . PHE A 1 79 ? -16.907 -12.574 23.523 1.00 86.12 79 PHE A C 1
ATOM 571 O O . PHE A 1 79 ? -17.237 -11.420 23.808 1.00 86.12 79 PHE A O 1
ATOM 578 N N . SER A 1 80 ? -15.675 -13.035 23.745 1.00 81.75 80 SER A N 1
ATOM 579 C CA . SER A 1 80 ? -14.600 -12.210 24.302 1.00 81.75 80 SER A CA 1
ATOM 580 C C . SER A 1 80 ? -14.192 -11.102 23.330 1.00 81.75 80 SER A C 1
ATOM 582 O O . SER A 1 80 ? -14.102 -9.948 23.746 1.00 81.75 80 SER A O 1
ATOM 584 N N . PHE A 1 81 ? -14.056 -11.408 22.035 1.00 82.81 81 PHE A N 1
ATOM 585 C CA . PHE A 1 81 ? -13.823 -10.402 20.995 1.00 82.81 81 PHE A CA 1
ATOM 586 C C . PHE A 1 81 ? -14.957 -9.379 20.924 1.00 82.81 81 PHE A C 1
ATOM 588 O O . PHE A 1 81 ? -14.685 -8.186 20.971 1.00 82.81 81 PHE A O 1
ATOM 595 N N . SER A 1 82 ? -16.221 -9.810 20.966 1.00 82.56 82 SER A N 1
ATOM 596 C CA . SER A 1 82 ? -17.370 -8.892 20.964 1.00 82.56 82 SER A CA 1
ATOM 597 C C . SER A 1 82 ? -17.360 -7.914 22.148 1.00 82.56 82 SER A C 1
ATOM 599 O O . SER A 1 82 ? -17.748 -6.752 22.011 1.00 82.56 82 SER A O 1
ATOM 601 N N . LYS A 1 83 ? -16.908 -8.350 23.333 1.00 84.12 83 LYS A N 1
ATOM 602 C CA . LYS A 1 83 ? -16.741 -7.454 24.492 1.00 84.12 83 LYS A CA 1
ATOM 603 C C . LYS A 1 83 ? -15.608 -6.457 24.287 1.00 84.12 83 LYS A C 1
ATOM 605 O O . LYS A 1 83 ? -15.746 -5.293 24.652 1.00 84.12 83 LYS A O 1
ATOM 610 N N . VAL A 1 84 ? -14.502 -6.927 23.725 1.00 82.25 84 VAL A N 1
ATOM 611 C CA . VAL A 1 84 ? -13.310 -6.126 23.454 1.00 82.25 84 VAL A CA 1
ATOM 612 C C . VAL A 1 84 ? -13.602 -5.076 22.375 1.00 82.25 84 VAL A C 1
ATOM 614 O O . VAL A 1 84 ? -13.289 -3.910 22.579 1.00 82.25 84 VAL A O 1
ATOM 617 N N . GLU A 1 85 ? -14.310 -5.428 21.304 1.00 76.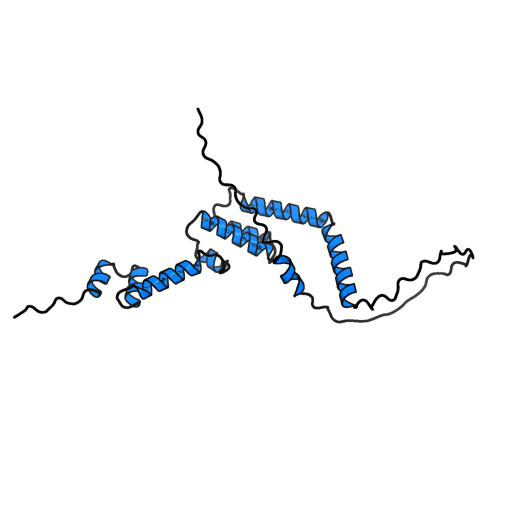50 85 GLU A N 1
ATOM 618 C CA . GLU A 1 85 ? -14.762 -4.510 20.243 1.00 76.50 85 GLU A CA 1
ATOM 619 C C . GLU A 1 85 ? -15.731 -3.429 20.745 1.00 76.50 85 GLU A C 1
ATOM 621 O O . GLU A 1 85 ? -15.745 -2.302 20.249 1.00 76.50 85 GLU A O 1
ATOM 626 N N . LYS A 1 86 ? -16.533 -3.744 21.769 1.00 83.94 86 LYS A N 1
ATOM 627 C CA . LYS A 1 86 ? -17.403 -2.768 22.444 1.00 83.94 86 LYS A CA 1
ATOM 628 C C . LYS A 1 86 ? -16.652 -1.875 23.431 1.00 83.94 86 LYS A C 1
ATOM 630 O O . LYS A 1 86 ? -17.253 -0.954 23.983 1.00 83.94 86 LYS A O 1
ATOM 635 N N . SER A 1 87 ? -15.366 -2.126 23.668 1.00 91.56 87 SER A N 1
ATOM 636 C CA . SER A 1 87 ? -14.553 -1.284 24.536 1.00 91.56 87 SER A CA 1
ATOM 637 C C . SER A 1 87 ? -14.335 0.085 23.901 1.00 91.56 87 SER A C 1
ATOM 639 O O . SER A 1 87 ? -13.838 0.204 22.780 1.00 91.56 87 SER A O 1
ATOM 641 N N . TRP A 1 88 ? -14.634 1.130 24.672 1.00 88.56 88 TRP A N 1
ATOM 642 C CA . TRP A 1 88 ? -14.324 2.517 24.324 1.00 88.56 88 TRP A CA 1
ATOM 643 C C . TRP A 1 88 ? -12.849 2.723 23.976 1.00 88.56 88 TRP A C 1
ATOM 645 O O . TRP A 1 88 ? -12.537 3.509 23.090 1.00 88.56 88 TRP A O 1
ATOM 655 N N . LEU A 1 89 ? -11.945 1.979 24.622 1.00 89.62 89 L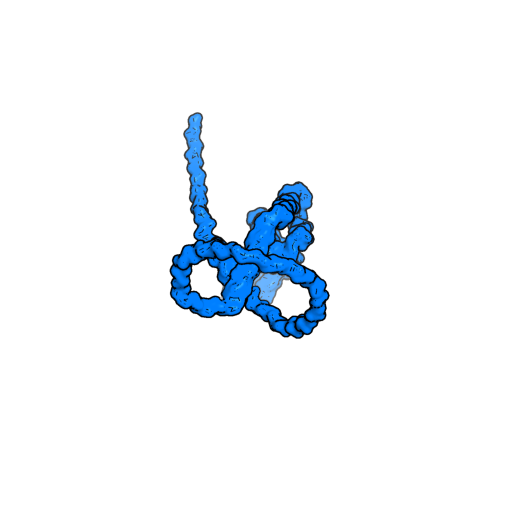EU A N 1
ATOM 656 C CA . LEU A 1 89 ? -10.510 2.096 24.377 1.00 89.62 89 LEU A CA 1
ATOM 657 C C . LEU A 1 89 ? -10.134 1.695 22.947 1.00 89.62 89 LEU A C 1
ATOM 659 O O . LEU A 1 89 ? -9.309 2.357 22.324 1.00 89.62 89 LEU A O 1
ATOM 663 N N . LEU A 1 90 ? -10.722 0.613 22.423 1.00 87.06 90 LEU A N 1
ATOM 664 C CA . LEU A 1 90 ? -10.425 0.179 21.060 1.00 87.06 90 LEU A CA 1
ATOM 665 C C . LEU A 1 90 ? -11.015 1.124 20.024 1.00 87.06 90 LEU A C 1
ATOM 667 O O . LEU A 1 90 ? -10.334 1.394 19.040 1.00 87.06 90 LEU A O 1
ATOM 671 N N . ARG A 1 91 ? -12.207 1.672 20.281 1.00 86.81 91 ARG A N 1
ATOM 672 C CA . ARG A 1 91 ? -12.807 2.702 19.424 1.00 86.81 91 ARG A CA 1
ATOM 673 C C . ARG A 1 91 ? -11.964 3.968 19.383 1.00 86.81 91 ARG A C 1
ATOM 675 O O . ARG A 1 91 ? -11.568 4.385 18.304 1.00 86.81 91 ARG A O 1
ATOM 682 N N . ALA A 1 92 ? -11.593 4.502 20.545 1.00 89.31 92 ALA A N 1
ATOM 683 C CA . ALA A 1 92 ? -10.728 5.674 20.624 1.00 89.31 92 ALA A CA 1
ATOM 684 C C . ALA A 1 92 ? -9.381 5.418 19.929 1.00 89.31 92 ALA A C 1
ATOM 686 O O . ALA A 1 92 ? -8.905 6.243 19.158 1.00 89.31 92 ALA A O 1
ATOM 687 N N . LYS A 1 93 ? -8.784 4.233 20.121 1.00 91.62 93 LYS A N 1
ATOM 688 C CA . LYS A 1 93 ? -7.544 3.853 19.431 1.00 91.62 93 LYS A CA 1
ATOM 689 C C . LYS A 1 93 ? -7.723 3.768 17.912 1.00 91.62 93 LYS A C 1
ATOM 691 O O . LYS A 1 93 ? -6.827 4.198 17.187 1.00 91.62 93 LYS A O 1
ATOM 696 N N . SER A 1 94 ? -8.819 3.183 17.424 1.00 88.19 94 SER A N 1
ATOM 697 C CA . SER A 1 94 ? -9.091 3.120 15.985 1.00 88.19 94 SER A CA 1
ATOM 698 C C . SER A 1 94 ? -9.340 4.508 15.405 1.00 88.19 94 SER A C 1
ATOM 700 O O . SER A 1 94 ? -8.775 4.810 14.363 1.00 88.19 94 SER A O 1
ATOM 702 N N . GLU A 1 95 ? -10.086 5.365 16.107 1.00 91.56 95 GLU A N 1
ATOM 703 C CA . GLU A 1 95 ? -10.369 6.747 15.702 1.00 91.56 95 GLU A CA 1
ATOM 704 C C . GLU A 1 95 ? -9.080 7.573 15.615 1.00 91.56 95 GLU A C 1
ATOM 706 O O . GLU A 1 95 ? -8.774 8.135 14.565 1.00 91.56 95 GLU A O 1
ATOM 711 N N . MET A 1 96 ? -8.244 7.543 16.657 1.00 91.44 96 MET A N 1
ATOM 712 C CA . MET A 1 96 ? -6.943 8.221 16.646 1.00 91.44 96 MET A CA 1
ATOM 713 C C . MET A 1 96 ? -6.046 7.719 15.512 1.00 91.44 96 MET A C 1
ATOM 715 O O . MET A 1 96 ? -5.361 8.503 14.863 1.00 91.44 96 MET A O 1
ATOM 719 N N . ARG A 1 97 ? -6.042 6.407 15.241 1.00 91.38 97 ARG A N 1
ATOM 720 C CA . ARG A 1 97 ? -5.279 5.849 14.118 1.00 91.38 97 ARG A CA 1
ATOM 721 C C . ARG A 1 97 ? -5.813 6.359 12.783 1.00 91.38 97 ARG A C 1
ATOM 723 O O . ARG A 1 97 ? -5.011 6.717 11.927 1.00 91.38 97 ARG A O 1
ATOM 730 N N . THR A 1 98 ? -7.131 6.388 12.593 1.00 89.69 98 THR A N 1
ATOM 731 C CA . THR A 1 98 ? -7.727 6.908 11.357 1.00 89.69 98 THR A CA 1
ATOM 732 C C . THR A 1 98 ? -7.425 8.389 11.164 1.00 89.69 98 THR A C 1
ATOM 734 O O . THR A 1 98 ? -7.103 8.786 10.048 1.00 89.69 98 THR A O 1
ATOM 737 N N . GLU A 1 99 ? -7.420 9.184 12.236 1.00 91.19 99 GLU A N 1
ATOM 738 C CA . GLU A 1 99 ? -6.999 10.585 12.181 1.00 91.19 99 GLU A CA 1
ATOM 739 C C . GLU A 1 99 ? -5.516 10.719 11.821 1.00 91.19 99 GLU A C 1
ATOM 741 O O . GLU A 1 99 ? -5.180 11.494 10.933 1.00 91.19 99 GLU A O 1
ATOM 746 N N . LEU A 1 100 ? -4.623 9.924 12.422 1.00 90.44 100 LEU A N 1
ATOM 747 C CA . LEU A 1 100 ? -3.194 9.935 12.082 1.00 90.44 100 LEU A CA 1
ATOM 748 C C . LEU A 1 100 ? -2.938 9.556 10.618 1.00 90.44 100 LEU A C 1
ATOM 750 O O . LEU A 1 100 ? -2.138 10.206 9.951 1.00 90.44 100 LEU A O 1
ATOM 754 N N . VAL A 1 101 ? -3.635 8.540 10.101 1.00 90.81 101 VAL A N 1
ATOM 755 C CA . VAL A 1 101 ? -3.562 8.159 8.681 1.00 90.81 101 VAL A CA 1
ATOM 756 C C . VAL A 1 101 ? -4.100 9.283 7.791 1.00 90.81 101 VAL A C 1
ATOM 758 O O . VAL A 1 101 ? -3.499 9.597 6.765 1.00 90.81 101 VAL A O 1
ATOM 761 N N . SER A 1 102 ? -5.199 9.929 8.188 1.00 88.50 102 SER A N 1
ATOM 762 C CA . SER A 1 102 ? -5.743 11.092 7.480 1.00 88.50 102 SER A CA 1
ATOM 763 C C . SER A 1 102 ? -4.730 12.234 7.432 1.00 88.50 102 SER A C 1
ATOM 765 O O . SER A 1 102 ? -4.502 12.796 6.370 1.00 88.50 102 SER A O 1
ATOM 767 N N . LEU A 1 103 ? -4.067 12.547 8.545 1.00 87.06 103 LEU A N 1
ATOM 768 C CA . LEU A 1 103 ? -3.062 13.610 8.612 1.00 87.06 103 LEU A CA 1
ATOM 769 C C . LEU A 1 103 ? -1.819 13.293 7.773 1.00 87.06 103 LEU A C 1
ATOM 771 O O . LEU A 1 103 ? -1.335 14.173 7.063 1.00 87.06 103 LEU A O 1
ATOM 775 N N . ALA A 1 104 ? -1.339 12.047 7.813 1.00 85.69 104 ALA A N 1
ATOM 776 C CA . ALA A 1 104 ? -0.213 11.599 6.993 1.00 85.69 104 ALA A CA 1
ATOM 777 C C . ALA A 1 104 ? -0.521 11.703 5.488 1.00 85.69 104 ALA A C 1
ATOM 779 O O . ALA A 1 104 ? 0.348 12.071 4.705 1.00 85.69 104 ALA A O 1
ATOM 780 N N . THR A 1 105 ? -1.772 11.433 5.093 1.00 83.62 105 THR A N 1
ATOM 781 C CA . THR A 1 105 ? -2.196 11.430 3.680 1.00 83.62 105 THR A CA 1
ATOM 782 C C . THR A 1 105 ? -2.693 12.781 3.156 1.00 83.62 105 THR A C 1
ATOM 784 O O . THR A 1 105 ? -2.617 13.039 1.958 1.00 83.62 105 THR A O 1
ATOM 787 N N . GLN A 1 106 ? -3.220 13.654 4.021 1.00 78.38 106 GLN A N 1
ATOM 788 C CA . GLN A 1 106 ? -3.778 14.966 3.650 1.00 78.38 106 GLN A CA 1
ATOM 789 C C . GLN A 1 106 ? -2.793 16.127 3.825 1.00 78.38 106 GLN A C 1
ATOM 791 O O . GLN A 1 106 ? -3.082 17.240 3.386 1.00 78.38 106 GLN A O 1
ATOM 796 N N . GLY A 1 107 ? -1.657 15.915 4.491 1.00 64.00 107 GLY A N 1
ATOM 797 C CA . GLY A 1 107 ? -0.722 16.991 4.802 1.00 64.00 107 GLY A CA 1
ATOM 798 C C . GLY A 1 107 ? -0.113 17.656 3.561 1.00 64.00 107 GLY A C 1
ATOM 799 O O . GLY A 1 107 ? 0.402 16.987 2.668 1.00 64.00 107 GLY A O 1
ATOM 800 N N . GLU A 1 108 ? -0.031 18.994 3.570 1.00 52.59 108 GLU A N 1
ATOM 801 C CA . GLU A 1 108 ? 0.745 19.809 2.609 1.00 52.59 108 GLU A CA 1
ATOM 802 C C . GLU A 1 108 ? 2.253 19.451 2.572 1.00 52.59 108 GLU A C 1
ATOM 804 O O . GLU A 1 108 ? 2.986 19.889 1.682 1.00 52.59 108 GLU A O 1
ATOM 809 N N . LEU A 1 109 ? 2.727 18.634 3.525 1.00 48.06 109 LEU A N 1
ATOM 810 C CA . LEU A 1 109 ? 4.082 18.078 3.573 1.00 48.06 109 LEU A CA 1
ATOM 811 C C . LEU A 1 109 ? 4.315 16.890 2.621 1.00 48.06 109 LEU A C 1
ATOM 813 O O . LEU A 1 109 ? 5.475 16.535 2.396 1.00 48.06 109 LEU A O 1
ATOM 817 N N . ALA A 1 110 ? 3.272 16.294 2.037 1.00 52.84 110 ALA A N 1
ATOM 818 C CA . ALA A 1 110 ? 3.370 15.125 1.160 1.00 52.84 110 ALA A CA 1
ATOM 819 C C . ALA A 1 110 ? 3.824 15.484 -0.270 1.00 52.84 110 ALA A C 1
ATOM 821 O O . ALA A 1 110 ? 3.203 15.106 -1.261 1.00 52.84 110 ALA A O 1
ATOM 822 N N . ARG A 1 111 ? 4.930 16.229 -0.410 1.00 64.75 111 ARG A N 1
ATOM 823 C CA . ARG A 1 111 ? 5.590 16.363 -1.722 1.00 64.75 111 ARG A CA 1
ATOM 824 C C . ARG A 1 111 ? 6.309 15.075 -2.129 1.00 64.75 111 ARG A C 1
ATOM 826 O O . ARG A 1 111 ? 6.392 14.790 -3.320 1.00 64.75 111 ARG A O 1
ATOM 833 N N . ASP A 1 112 ? 6.762 14.286 -1.153 1.00 82.75 112 ASP A N 1
ATOM 834 C CA . ASP A 1 112 ? 7.528 13.061 -1.382 1.00 82.75 112 ASP A CA 1
ATOM 835 C C . ASP A 1 112 ? 6.742 11.809 -0.970 1.00 82.75 112 ASP A C 1
ATOM 837 O O . ASP A 1 112 ? 6.595 11.501 0.214 1.00 82.75 112 ASP A O 1
ATOM 841 N N . LEU A 1 113 ? 6.305 11.038 -1.972 1.00 87.06 113 LEU A N 1
ATOM 842 C CA . LEU A 1 113 ? 5.598 9.759 -1.814 1.00 87.06 113 LEU A CA 1
ATOM 843 C C . LEU A 1 113 ? 6.343 8.777 -0.895 1.00 87.06 113 LEU A C 1
ATOM 845 O O . LEU A 1 113 ? 5.730 8.073 -0.102 1.00 87.06 113 LEU A O 1
ATOM 849 N N . SER A 1 114 ? 7.674 8.712 -0.985 1.00 88.19 114 SER A N 1
ATOM 850 C CA . SER A 1 114 ? 8.483 7.792 -0.172 1.00 88.19 114 SER A CA 1
ATOM 851 C C . SER A 1 114 ? 8.353 8.068 1.325 1.00 88.19 114 SER A C 1
ATOM 853 O O . SER A 1 114 ? 8.299 7.131 2.120 1.00 88.19 114 SER A O 1
ATOM 855 N N . ARG A 1 115 ? 8.279 9.347 1.704 1.00 87.75 115 ARG A N 1
ATOM 856 C CA . ARG A 1 115 ? 8.106 9.765 3.091 1.00 87.75 115 ARG A CA 1
ATOM 857 C C . ARG A 1 115 ? 6.713 9.410 3.593 1.00 87.75 115 ARG A C 1
ATOM 859 O O . ARG A 1 115 ? 6.595 8.851 4.675 1.00 87.75 115 ARG A O 1
ATOM 866 N N . GLU A 1 116 ? 5.686 9.666 2.790 1.00 89.00 116 GLU A N 1
ATOM 867 C CA . GLU A 1 116 ? 4.305 9.320 3.135 1.00 89.00 116 GLU A CA 1
ATOM 868 C C . GLU A 1 116 ? 4.143 7.809 3.370 1.00 89.00 116 GLU A C 1
ATOM 870 O O . GLU A 1 116 ? 3.569 7.373 4.368 1.00 89.00 116 GLU A O 1
ATOM 875 N N . LEU A 1 117 ? 4.724 6.989 2.492 1.00 90.56 117 LEU A N 1
ATOM 876 C CA . LEU A 1 117 ? 4.714 5.536 2.653 1.00 90.56 117 LEU A CA 1
ATOM 877 C C . LEU A 1 117 ? 5.487 5.081 3.899 1.00 90.56 117 LEU A C 1
ATOM 879 O O . LEU A 1 117 ? 5.083 4.108 4.534 1.00 90.56 117 LEU A O 1
ATOM 883 N N . ALA A 1 118 ? 6.576 5.764 4.263 1.00 89.50 118 ALA A N 1
ATOM 884 C CA . ALA A 1 118 ? 7.304 5.492 5.501 1.00 89.50 118 ALA A CA 1
ATOM 885 C C . ALA A 1 118 ? 6.457 5.824 6.741 1.00 89.50 118 ALA A C 1
ATOM 887 O O . ALA A 1 118 ? 6.316 4.980 7.620 1.00 89.50 118 ALA A O 1
ATOM 888 N N . GLU A 1 119 ? 5.806 6.988 6.769 1.00 90.50 119 GLU A N 1
ATOM 889 C CA . GLU A 1 119 ? 4.929 7.397 7.874 1.00 90.50 119 GLU A CA 1
ATOM 890 C C . GLU A 1 119 ? 3.738 6.432 8.034 1.00 90.50 119 GLU A C 1
ATOM 892 O O . GLU A 1 119 ? 3.410 6.014 9.147 1.00 90.50 119 GLU A O 1
ATOM 897 N N . LEU A 1 120 ? 3.147 5.966 6.928 1.00 90.81 120 LEU A N 1
ATOM 898 C CA . LEU A 1 120 ? 2.108 4.930 6.964 1.00 90.81 120 LEU A CA 1
ATOM 899 C C . LEU A 1 120 ? 2.611 3.600 7.544 1.00 90.81 120 LEU A C 1
ATOM 901 O O . LEU A 1 120 ? 1.853 2.911 8.230 1.00 90.81 120 LEU A O 1
ATOM 905 N N . ARG A 1 121 ? 3.872 3.226 7.292 1.00 90.00 121 ARG A N 1
ATOM 906 C CA . ARG A 1 121 ? 4.486 2.007 7.849 1.00 90.00 121 ARG A CA 1
ATOM 907 C C . ARG A 1 121 ? 4.770 2.121 9.346 1.00 90.00 121 ARG A C 1
ATOM 909 O O . ARG A 1 121 ? 4.758 1.089 10.015 1.00 90.00 121 ARG A O 1
ATOM 916 N N . ASP A 1 122 ? 4.996 3.331 9.847 1.00 90.88 122 ASP A N 1
ATOM 917 C CA . ASP A 1 122 ? 5.207 3.592 11.273 1.00 90.88 122 ASP A CA 1
ATOM 918 C C . ASP A 1 122 ? 3.878 3.619 12.046 1.00 90.88 122 ASP A C 1
ATOM 920 O O . ASP A 1 122 ? 3.787 3.091 13.156 1.00 90.88 122 ASP A O 1
ATOM 924 N N . ILE A 1 123 ? 2.823 4.193 11.453 1.00 90.75 123 ILE A N 1
ATOM 925 C CA . ILE A 1 123 ? 1.489 4.284 12.072 1.00 90.75 123 ILE A CA 1
ATOM 926 C C . ILE A 1 123 ? 0.774 2.927 12.056 1.00 90.75 123 ILE A C 1
ATOM 928 O O . ILE A 1 123 ? 0.124 2.539 13.037 1.00 90.75 123 ILE A O 1
ATOM 932 N N . LEU A 1 124 ? 0.849 2.209 10.931 1.00 90.19 124 LEU A N 1
ATOM 933 C CA . LEU A 1 124 ? 0.143 0.949 10.740 1.00 90.19 124 LEU A CA 1
ATOM 934 C C . LEU A 1 124 ? 1.077 -0.237 11.004 1.00 90.19 124 LEU A C 1
ATOM 936 O O . LEU A 1 124 ? 2.137 -0.339 10.385 1.00 90.19 124 LEU A O 1
ATOM 940 N N . PRO A 1 125 ? 0.681 -1.189 11.871 1.00 87.38 125 PRO A N 1
ATOM 941 C CA . PRO A 1 125 ? 1.472 -2.393 12.086 1.00 87.38 125 PRO A CA 1
ATOM 942 C C . PRO A 1 125 ? 1.583 -3.205 10.790 1.00 87.38 125 PRO A C 1
ATOM 944 O O . PRO A 1 125 ? 0.877 -2.956 9.814 1.00 87.38 125 PRO A O 1
ATOM 947 N N . ALA A 1 126 ? 2.445 -4.224 10.782 1.00 85.62 126 ALA A N 1
ATOM 948 C CA . ALA A 1 12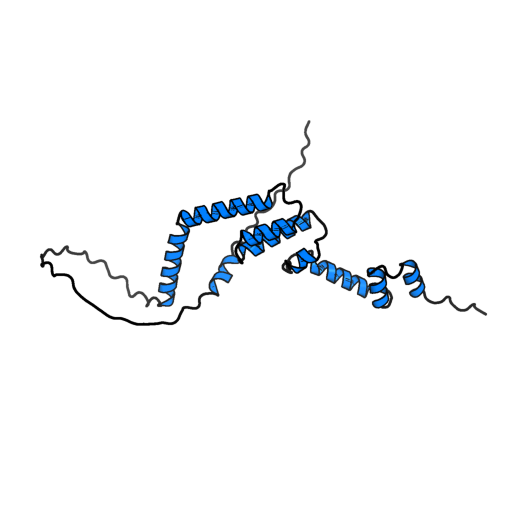6 ? 2.530 -5.177 9.679 1.00 85.62 126 ALA A CA 1
ATOM 949 C C . ALA A 1 126 ? 1.233 -5.997 9.551 1.00 85.62 126 ALA A C 1
ATOM 951 O O . ALA A 1 126 ? 1.123 -7.111 10.055 1.00 85.62 126 ALA A O 1
ATOM 952 N N . SER A 1 127 ? 0.234 -5.403 8.904 1.00 87.94 127 SER A N 1
ATOM 953 C CA . SER A 1 127 ? -1.119 -5.918 8.759 1.00 87.94 127 SER A CA 1
ATOM 954 C C . SER A 1 127 ? -1.628 -5.724 7.330 1.00 87.94 127 SER A C 1
ATOM 956 O O . SER A 1 127 ? -1.023 -5.040 6.494 1.00 87.94 127 SER A O 1
ATOM 958 N N . VAL A 1 128 ? -2.783 -6.331 7.059 1.00 84.75 128 VAL A N 1
ATOM 959 C CA . VAL A 1 128 ? -3.515 -6.140 5.803 1.00 84.75 128 VAL A CA 1
ATOM 960 C C . VAL A 1 128 ? -3.895 -4.668 5.621 1.00 84.75 128 VAL A C 1
ATOM 962 O O . VAL A 1 128 ? -3.732 -4.143 4.526 1.00 84.75 128 VAL A O 1
ATOM 965 N N . GLU A 1 129 ? -4.285 -3.974 6.698 1.00 86.06 129 GLU A N 1
ATOM 966 C CA . GLU A 1 129 ? -4.625 -2.540 6.675 1.00 86.06 129 GLU A CA 1
ATOM 967 C C . GLU A 1 129 ? -3.486 -1.698 6.091 1.00 86.06 129 GLU A C 1
ATOM 969 O O . GLU A 1 129 ? -3.718 -0.876 5.208 1.00 86.06 129 GLU A O 1
ATOM 974 N N . ARG A 1 130 ? -2.243 -1.950 6.528 1.00 89.94 130 ARG A N 1
ATOM 975 C CA . ARG A 1 130 ? -1.059 -1.254 6.008 1.00 89.94 130 ARG A CA 1
ATOM 976 C C . ARG A 1 130 ? -0.884 -1.485 4.517 1.00 89.94 130 ARG A C 1
ATOM 978 O O . ARG A 1 130 ? -0.656 -0.542 3.771 1.00 89.94 130 ARG A O 1
ATOM 985 N N . THR A 1 131 ? -0.986 -2.739 4.095 1.00 86.88 131 THR A N 1
ATOM 986 C CA . THR A 1 131 ? -0.804 -3.124 2.690 1.00 86.88 131 THR A CA 1
ATOM 987 C C . THR A 1 131 ? -1.855 -2.457 1.806 1.00 86.88 131 THR A C 1
ATOM 989 O O . THR A 1 131 ? -1.528 -1.899 0.763 1.00 86.88 131 THR A O 1
ATOM 992 N N . VAL A 1 132 ? -3.112 -2.446 2.256 1.00 87.25 132 VAL A N 1
ATOM 993 C CA . VAL A 1 132 ? -4.218 -1.787 1.556 1.00 87.25 132 VAL A CA 1
ATOM 994 C C . VAL A 1 132 ? -4.000 -0.277 1.481 1.00 87.25 132 VAL A C 1
ATOM 996 O O . VAL A 1 132 ? -4.110 0.286 0.396 1.00 87.25 132 VAL A O 1
ATOM 999 N N . ALA A 1 133 ? -3.641 0.374 2.590 1.00 88.75 133 ALA A N 1
ATOM 1000 C CA . ALA A 1 133 ? -3.402 1.816 2.623 1.00 88.75 133 ALA A CA 1
ATOM 1001 C C . ALA A 1 133 ? -2.240 2.232 1.702 1.00 88.75 133 ALA A C 1
ATOM 1003 O O . ALA A 1 133 ? -2.381 3.160 0.907 1.00 88.75 133 ALA A O 1
ATOM 1004 N N . VAL A 1 134 ? -1.122 1.500 1.747 1.00 89.69 134 VAL A N 1
ATOM 1005 C CA . VAL A 1 134 ? 0.038 1.715 0.867 1.00 89.69 134 VAL A CA 1
ATOM 1006 C C . VAL A 1 134 ? -0.352 1.551 -0.601 1.00 89.69 134 VAL A C 1
ATOM 1008 O O . VAL A 1 134 ? -0.061 2.427 -1.412 1.00 89.69 134 VAL A O 1
ATOM 1011 N N . ASN A 1 135 ? -1.060 0.475 -0.951 1.00 86.94 135 ASN A N 1
ATOM 1012 C CA . ASN A 1 135 ? -1.485 0.230 -2.330 1.00 86.94 135 ASN A CA 1
ATOM 1013 C C . ASN A 1 135 ? -2.465 1.290 -2.834 1.00 86.94 135 ASN A C 1
ATOM 1015 O O . ASN A 1 135 ? -2.356 1.722 -3.977 1.00 86.94 135 ASN A O 1
ATOM 1019 N N . GLN A 1 136 ? -3.395 1.744 -1.992 1.00 87.44 136 GLN A N 1
ATOM 1020 C CA . GLN A 1 136 ? -4.294 2.843 -2.336 1.00 87.44 136 GLN A CA 1
ATOM 1021 C C . GLN A 1 136 ? -3.516 4.128 -2.615 1.00 87.44 136 GLN A C 1
ATOM 1023 O O . GLN A 1 136 ? -3.833 4.828 -3.575 1.00 87.44 136 GLN A O 1
ATOM 1028 N N . GLN A 1 137 ? -2.488 4.426 -1.820 1.00 88.06 137 GLN A N 1
ATOM 1029 C CA . GLN A 1 137 ? -1.684 5.624 -2.024 1.00 88.06 137 GLN A CA 1
ATOM 1030 C C . GLN A 1 137 ? -0.806 5.529 -3.275 1.00 88.06 137 GLN A C 1
ATOM 1032 O O . GLN A 1 137 ? -0.747 6.475 -4.058 1.00 88.06 137 GLN A O 1
ATOM 1037 N N . LEU A 1 138 ? -0.216 4.362 -3.538 1.00 87.12 138 LEU A N 1
ATOM 1038 C CA . LEU A 1 138 ? 0.493 4.091 -4.788 1.00 87.12 138 LEU A CA 1
ATOM 1039 C C . LEU A 1 138 ? -0.434 4.201 -6.004 1.00 87.12 138 LEU A C 1
ATOM 1041 O O . LEU A 1 138 ? -0.060 4.821 -6.993 1.00 87.12 138 LEU A O 1
ATOM 1045 N N . ALA A 1 139 ? -1.654 3.665 -5.927 1.00 84.38 139 ALA A N 1
ATOM 1046 C CA . ALA A 1 139 ? -2.641 3.754 -7.000 1.00 84.38 139 ALA A CA 1
ATOM 1047 C C . ALA A 1 139 ? -3.084 5.203 -7.255 1.00 84.38 139 ALA A C 1
ATOM 1049 O O . ALA A 1 139 ? -3.126 5.637 -8.404 1.00 84.38 139 ALA A O 1
ATOM 1050 N N . LYS A 1 140 ? -3.348 5.987 -6.200 1.00 86.06 140 LYS A N 1
ATOM 1051 C CA . LYS A 1 140 ? -3.641 7.428 -6.314 1.00 86.06 140 LYS A CA 1
ATOM 1052 C C . LYS A 1 140 ? -2.479 8.194 -6.944 1.00 86.06 140 LYS A C 1
ATOM 1054 O O . LYS A 1 140 ? -2.695 9.056 -7.800 1.00 86.06 140 LYS A O 1
ATOM 1059 N N . TYR A 1 141 ? -1.252 7.864 -6.544 1.00 85.38 141 TYR A N 1
ATOM 1060 C CA . TYR A 1 141 ? -0.061 8.478 -7.109 1.00 85.38 141 TYR A CA 1
ATOM 1061 C C . TYR A 1 141 ? 0.112 8.107 -8.581 1.00 85.38 141 TYR A C 1
ATOM 1063 O O . TYR A 1 141 ? 0.395 8.996 -9.372 1.00 85.38 141 TYR A O 1
ATOM 1071 N N . LEU A 1 142 ? -0.116 6.847 -8.963 1.00 83.00 142 LEU A N 1
ATOM 1072 C CA . LEU A 1 142 ? -0.073 6.383 -10.355 1.00 83.00 142 LEU A CA 1
ATOM 1073 C C . LEU A 1 142 ? -1.189 6.984 -11.222 1.00 83.00 142 LEU A C 1
ATOM 1075 O O . LEU A 1 142 ? -0.984 7.244 -12.404 1.00 83.00 142 LEU A O 1
ATOM 1079 N N . ALA A 1 143 ? -2.360 7.249 -10.640 1.00 83.62 143 ALA A N 1
ATOM 1080 C CA . ALA A 1 143 ? -3.440 7.950 -11.329 1.00 83.62 143 ALA A CA 1
ATOM 1081 C C . ALA A 1 143 ? -3.057 9.406 -11.650 1.00 83.62 143 ALA A C 1
ATOM 1083 O O . ALA A 1 143 ? -3.406 9.920 -12.710 1.00 83.62 143 ALA A O 1
ATOM 1084 N N . SER A 1 144 ? -2.315 10.059 -10.750 1.00 84.19 144 SER A N 1
ATOM 1085 C CA . SER A 1 144 ? -1.838 11.438 -10.936 1.00 84.19 144 SER A CA 1
ATOM 1086 C C . SER A 1 144 ? -0.531 11.524 -11.738 1.00 84.19 144 SER A C 1
ATOM 1088 O O . SER A 1 144 ? -0.306 12.491 -12.460 1.00 84.19 144 SER A O 1
ATOM 1090 N N . ASN A 1 145 ? 0.340 10.519 -11.623 1.00 78.12 145 ASN A N 1
ATOM 1091 C CA . ASN A 1 145 ? 1.690 10.486 -12.177 1.00 78.12 145 ASN A CA 1
ATOM 1092 C C . ASN A 1 145 ? 1.920 9.191 -12.954 1.00 78.12 145 ASN A C 1
ATOM 1094 O O . ASN A 1 145 ? 1.772 8.093 -12.435 1.00 78.12 145 ASN A O 1
ATOM 1098 N N . ARG A 1 146 ? 2.404 9.305 -14.190 1.00 72.06 146 ARG A N 1
ATOM 1099 C CA . ARG A 1 146 ? 2.554 8.158 -15.103 1.00 72.06 146 ARG A CA 1
ATOM 1100 C C . ARG A 1 146 ? 3.655 7.152 -14.717 1.00 72.06 146 ARG A C 1
ATOM 1102 O O . ARG A 1 146 ? 3.781 6.111 -15.351 1.00 72.06 146 ARG A O 1
ATOM 1109 N N . TRP A 1 147 ? 4.503 7.478 -13.747 1.00 77.06 147 TRP A N 1
ATOM 1110 C CA . TRP A 1 147 ? 5.732 6.746 -13.462 1.00 77.06 147 TRP A CA 1
ATOM 1111 C C . TRP A 1 147 ? 6.046 6.773 -11.970 1.00 77.06 147 TRP A C 1
ATOM 1113 O O . TRP A 1 147 ? 5.771 7.753 -11.278 1.00 77.06 147 TRP A O 1
ATOM 1123 N N . LEU A 1 148 ? 6.621 5.672 -11.486 1.00 81.19 148 LEU A N 1
ATOM 1124 C CA . LEU A 1 148 ? 7.026 5.489 -10.098 1.00 81.19 148 LEU A CA 1
ATOM 1125 C C . LEU A 1 148 ? 8.550 5.385 -10.023 1.00 81.19 148 LEU A C 1
ATOM 1127 O O . LEU A 1 148 ? 9.192 4.850 -10.928 1.00 81.19 148 LEU A O 1
ATOM 1131 N N . ASN A 1 149 ? 9.140 5.864 -8.930 1.00 82.25 149 ASN A N 1
ATOM 1132 C CA . ASN A 1 149 ? 10.566 5.665 -8.693 1.00 82.25 149 ASN A CA 1
ATOM 1133 C C . ASN A 1 149 ? 10.852 4.169 -8.474 1.00 82.25 149 ASN A C 1
ATOM 1135 O O . ASN A 1 149 ? 10.167 3.522 -7.681 1.00 82.25 149 ASN A O 1
ATOM 1139 N N . ALA A 1 150 ? 11.887 3.644 -9.137 1.00 76.62 150 ALA A N 1
ATOM 1140 C CA . ALA A 1 150 ? 12.286 2.241 -9.044 1.00 76.62 150 ALA A CA 1
ATOM 1141 C C . ALA A 1 150 ? 12.492 1.782 -7.592 1.00 76.62 150 ALA A C 1
ATOM 1143 O O . ALA A 1 150 ? 12.003 0.723 -7.223 1.00 76.62 150 ALA A O 1
ATOM 1144 N N . LYS A 1 151 ? 13.095 2.622 -6.737 1.00 82.38 151 LYS A N 1
ATOM 1145 C CA . LYS A 1 151 ? 13.285 2.294 -5.313 1.00 82.38 151 LYS A CA 1
ATOM 1146 C C . LYS A 1 151 ? 11.960 2.088 -4.577 1.00 82.38 151 LYS A C 1
ATOM 1148 O O . LYS A 1 151 ? 11.823 1.165 -3.787 1.00 82.38 151 LYS A O 1
ATOM 1153 N N . VAL A 1 152 ? 10.966 2.932 -4.859 1.00 84.00 152 VAL A N 1
ATOM 1154 C CA . VAL A 1 152 ? 9.643 2.841 -4.218 1.00 84.00 152 VAL A CA 1
ATOM 1155 C C . VAL A 1 152 ? 8.907 1.584 -4.679 1.00 84.00 152 VAL A C 1
ATOM 1157 O O . VAL A 1 152 ? 8.215 0.961 -3.876 1.00 84.00 152 VAL A O 1
ATOM 1160 N N . LEU A 1 153 ? 9.085 1.201 -5.946 1.00 80.69 153 LEU A N 1
ATOM 1161 C CA . LEU A 1 153 ? 8.512 -0.015 -6.518 1.00 80.69 153 LEU A CA 1
ATOM 1162 C C . LEU A 1 153 ? 9.181 -1.284 -5.967 1.00 80.69 153 LEU A C 1
ATOM 1164 O O . LEU A 1 153 ? 8.493 -2.253 -5.667 1.00 80.69 153 LEU A O 1
ATOM 1168 N N . GLU A 1 154 ? 10.504 -1.274 -5.795 1.00 77.69 154 GLU A N 1
ATOM 1169 C CA . GLU A 1 154 ? 11.254 -2.381 -5.186 1.00 77.69 154 GLU A CA 1
ATOM 1170 C C . GLU A 1 154 ? 10.838 -2.612 -3.729 1.00 77.69 154 GLU A C 1
ATOM 1172 O O . GLU A 1 154 ? 10.667 -3.750 -3.297 1.00 77.69 154 GLU A O 1
ATOM 1177 N N . GLU A 1 155 ? 10.626 -1.532 -2.976 1.00 80.50 155 GLU A N 1
ATOM 1178 C CA . GLU A 1 155 ? 10.180 -1.615 -1.587 1.00 80.50 155 GLU A CA 1
ATOM 1179 C C . GLU A 1 155 ? 8.693 -1.963 -1.432 1.00 80.50 155 GLU A C 1
ATOM 1181 O O . GLU A 1 155 ? 8.268 -2.375 -0.350 1.00 80.50 155 GLU A O 1
ATOM 1186 N N . ASN A 1 156 ? 7.884 -1.749 -2.471 1.00 78.19 156 ASN A N 1
ATOM 1187 C CA . ASN A 1 156 ? 6.442 -1.974 -2.452 1.00 78.19 156 ASN A CA 1
ATOM 1188 C C . ASN A 1 156 ? 6.028 -2.690 -3.736 1.00 78.19 156 ASN A C 1
ATOM 1190 O O . ASN A 1 156 ? 5.513 -2.044 -4.656 1.00 78.19 156 ASN A O 1
ATOM 1194 N N . PRO A 1 157 ? 6.248 -4.014 -3.814 1.00 67.31 157 PRO A N 1
ATOM 1195 C CA . PRO A 1 157 ? 5.785 -4.782 -4.952 1.00 67.31 157 PRO A CA 1
ATOM 1196 C C . PRO A 1 157 ? 4.266 -4.638 -5.029 1.00 67.31 157 PRO A C 1
ATOM 1198 O O . PRO A 1 157 ? 3.533 -5.111 -4.157 1.00 67.31 157 PRO A O 1
ATOM 1201 N N . LEU A 1 158 ? 3.807 -3.925 -6.058 1.00 66.62 158 LEU A N 1
ATOM 1202 C CA . LEU A 1 158 ? 2.389 -3.770 -6.329 1.00 66.62 158 LEU A CA 1
ATOM 1203 C C . LEU A 1 158 ? 1.790 -5.165 -6.532 1.00 66.62 158 LEU A C 1
ATOM 1205 O O . LEU A 1 158 ? 2.406 -5.993 -7.212 1.00 66.62 158 LEU A O 1
ATOM 1209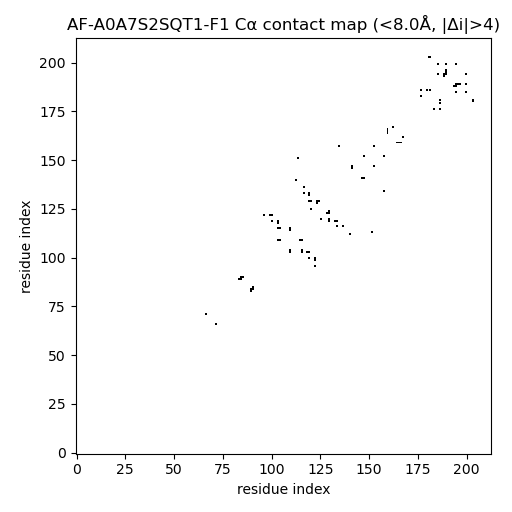 N N . PRO A 1 159 ? 0.606 -5.447 -5.967 1.00 60.31 159 PRO A N 1
ATOM 1210 C CA . PRO A 1 159 ? -0.094 -6.674 -6.287 1.00 60.31 159 PRO A CA 1
ATOM 1211 C C . PRO A 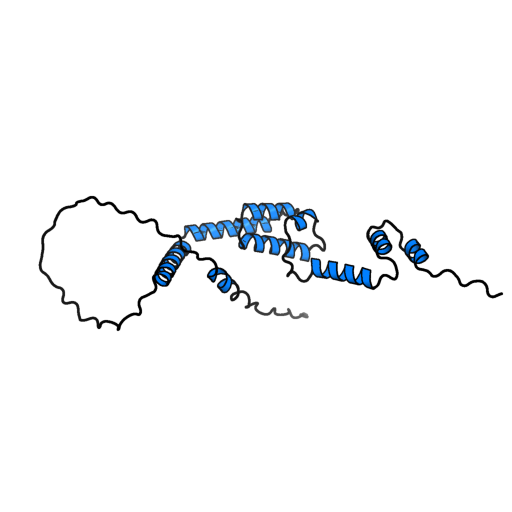1 159 ? -0.302 -6.725 -7.805 1.00 60.31 159 PRO A C 1
ATOM 1213 O O . PRO A 1 159 ? -0.767 -5.762 -8.425 1.00 60.31 159 PRO A O 1
ATOM 1216 N N . THR A 1 160 ? 0.080 -7.856 -8.392 1.00 55.03 160 THR A N 1
ATOM 1217 C CA . THR A 1 160 ? 0.020 -8.170 -9.828 1.00 55.03 160 THR A CA 1
ATOM 1218 C C . THR A 1 160 ? -1.370 -8.007 -10.443 1.00 55.03 160 THR A C 1
ATOM 1220 O O . THR A 1 160 ? -1.477 -7.956 -11.660 1.00 55.03 160 THR A O 1
ATOM 1223 N N . ASP A 1 161 ? -2.403 -7.857 -9.615 1.00 53.31 161 ASP A N 1
ATOM 1224 C CA . ASP A 1 161 ? -3.799 -7.683 -10.020 1.00 53.31 161 ASP A CA 1
ATOM 1225 C C . ASP A 1 161 ? -4.182 -6.217 -10.294 1.00 53.31 161 ASP A C 1
ATOM 1227 O O . ASP A 1 161 ? -5.353 -5.906 -10.514 1.00 53.31 161 ASP A O 1
ATOM 1231 N N . THR A 1 162 ? -3.216 -5.291 -10.284 1.00 54.25 162 THR A N 1
ATOM 1232 C CA . THR A 1 162 ? -3.433 -3.965 -10.876 1.00 54.25 162 THR A CA 1
ATOM 1233 C C . THR A 1 162 ? -3.296 -4.076 -12.400 1.00 54.25 162 THR A C 1
ATOM 1235 O O . THR A 1 162 ? -2.204 -4.381 -12.881 1.00 54.25 162 THR A O 1
ATOM 1238 N N . PRO A 1 163 ? -4.362 -3.823 -13.181 1.00 54.50 163 PRO A N 1
ATOM 1239 C CA . PRO A 1 163 ? -4.402 -4.130 -14.618 1.00 54.50 163 PRO A CA 1
ATOM 1240 C C . PRO A 1 163 ? -3.371 -3.380 -15.487 1.00 54.50 163 PRO A C 1
ATOM 1242 O O . PRO A 1 163 ? -3.194 -3.720 -16.654 1.00 54.50 163 PRO A O 1
ATOM 1245 N N . ASP A 1 164 ? -2.658 -2.385 -14.946 1.00 53.50 164 ASP A N 1
ATOM 1246 C CA . ASP A 1 164 ? -1.947 -1.387 -15.761 1.00 53.50 164 ASP A CA 1
ATOM 1247 C C . ASP A 1 164 ? -0.408 -1.398 -15.652 1.00 53.50 164 ASP A C 1
ATOM 1249 O O . ASP A 1 164 ? 0.285 -0.789 -16.463 1.00 53.50 164 ASP A O 1
ATOM 1253 N N . SER A 1 165 ? 0.160 -2.054 -14.646 1.00 52.78 165 SER A N 1
ATOM 1254 C CA . SER A 1 165 ? 1.589 -1.997 -14.299 1.00 52.78 165 SER A CA 1
ATOM 1255 C C . SER A 1 165 ? 2.567 -2.810 -15.158 1.00 52.78 165 SER A C 1
ATOM 1257 O O . SER A 1 165 ? 3.194 -2.403 -16.147 1.00 52.78 165 SER A O 1
ATOM 1259 N N . CYS A 1 166 ? 2.751 -4.026 -14.662 1.00 55.59 166 CYS A N 1
ATOM 1260 C CA . CYS A 1 166 ? 3.766 -4.967 -15.100 1.00 55.59 166 CYS A CA 1
ATOM 1261 C C . CYS A 1 166 ? 3.302 -5.757 -16.333 1.00 55.59 166 CYS A C 1
ATOM 1263 O O . CYS A 1 166 ? 4.085 -6.049 -17.233 1.00 55.59 166 CYS A O 1
ATOM 1265 N N . GLU A 1 167 ? 2.005 -6.051 -16.419 1.00 52.66 167 GLU A N 1
ATOM 1266 C CA . GLU A 1 167 ? 1.414 -6.803 -17.528 1.00 52.66 167 GLU A CA 1
ATOM 1267 C C . GLU A 1 167 ? 1.432 -6.001 -18.837 1.00 52.66 167 GLU A C 1
ATOM 1269 O O . GLU A 1 167 ? 1.808 -6.522 -19.884 1.00 52.66 167 GLU A O 1
ATOM 1274 N N . PHE A 1 168 ? 1.135 -4.699 -18.791 1.00 57.16 168 PHE A N 1
ATOM 1275 C CA . PHE A 1 168 ? 1.249 -3.836 -19.966 1.00 57.16 168 PHE A CA 1
ATOM 1276 C C . PHE A 1 168 ? 2.704 -3.681 -20.418 1.00 57.16 168 PHE A C 1
ATOM 1278 O O . PHE A 1 168 ? 3.002 -3.804 -21.605 1.00 57.16 168 PHE A O 1
ATOM 1285 N N . SER A 1 169 ? 3.625 -3.448 -19.479 1.00 61.84 169 SER A N 1
ATOM 1286 C CA . SER A 1 169 ? 5.043 -3.254 -19.800 1.00 61.84 169 SER A CA 1
ATOM 1287 C C . SER A 1 169 ? 5.695 -4.524 -20.349 1.00 61.84 169 SER A C 1
ATOM 1289 O O . SER A 1 169 ? 6.417 -4.455 -21.343 1.00 61.84 169 SER A O 1
ATOM 1291 N N . THR A 1 170 ? 5.385 -5.695 -19.795 1.00 63.69 170 THR A N 1
ATOM 1292 C CA . THR A 1 170 ? 5.840 -6.983 -20.343 1.00 63.69 170 THR A CA 1
ATOM 1293 C C . THR A 1 170 ? 5.190 -7.295 -21.685 1.00 63.69 170 THR A C 1
ATOM 1295 O O . THR A 1 170 ? 5.883 -7.717 -22.607 1.00 63.69 170 THR A O 1
ATOM 1298 N N . ARG A 1 171 ? 3.896 -7.011 -21.861 1.00 67.19 171 ARG A N 1
ATOM 1299 C CA . ARG A 1 171 ? 3.207 -7.206 -23.143 1.00 67.19 171 ARG A CA 1
ATOM 1300 C C . ARG A 1 171 ? 3.748 -6.289 -24.236 1.00 67.19 171 ARG A C 1
ATOM 1302 O O . ARG A 1 171 ? 3.921 -6.731 -25.366 1.00 67.19 171 ARG A O 1
ATOM 1309 N N . LEU A 1 172 ? 4.077 -5.044 -23.908 1.00 64.88 172 LEU A N 1
ATOM 1310 C CA . LEU A 1 172 ? 4.689 -4.091 -24.834 1.00 64.88 172 LEU A CA 1
ATOM 1311 C C . LEU A 1 172 ? 6.122 -4.502 -25.181 1.00 64.88 172 LEU A C 1
ATOM 1313 O O . LEU A 1 172 ? 6.509 -4.424 -26.345 1.00 64.88 172 LEU A O 1
ATOM 1317 N N . LEU A 1 173 ? 6.876 -5.026 -24.210 1.00 78.62 173 LEU A N 1
ATOM 1318 C CA . LEU A 1 173 ? 8.200 -5.594 -24.455 1.00 78.62 173 LEU A CA 1
ATOM 1319 C C . LEU A 1 173 ? 8.124 -6.817 -25.385 1.00 78.62 173 LEU A C 1
ATOM 1321 O O . LEU A 1 173 ? 8.899 -6.924 -26.330 1.00 78.62 173 LEU A O 1
ATOM 1325 N N . VAL A 1 174 ? 7.161 -7.714 -25.163 1.00 76.44 174 VAL A N 1
ATOM 1326 C CA . VAL A 1 174 ? 6.924 -8.901 -25.999 1.00 76.44 174 VAL A CA 1
ATOM 1327 C C . VAL A 1 174 ? 6.495 -8.511 -27.412 1.00 76.44 174 VAL A C 1
ATOM 1329 O O . VAL A 1 174 ? 7.007 -9.073 -28.377 1.00 76.44 174 VAL A O 1
ATOM 1332 N N . LEU A 1 175 ? 5.612 -7.521 -27.558 1.00 76.75 175 LEU A N 1
ATOM 1333 C CA . LEU A 1 175 ? 5.224 -6.991 -28.866 1.00 76.75 175 LEU A CA 1
ATOM 1334 C C . LEU A 1 175 ? 6.418 -6.346 -29.578 1.00 76.75 175 LEU A C 1
ATOM 1336 O O . LEU A 1 175 ? 6.639 -6.610 -30.757 1.00 76.75 175 LEU A O 1
ATOM 1340 N N . ALA A 1 176 ? 7.227 -5.561 -28.867 1.00 75.31 176 ALA A N 1
ATOM 1341 C CA . ALA A 1 176 ? 8.431 -4.965 -29.430 1.00 75.31 176 ALA A CA 1
ATOM 1342 C C . ALA A 1 176 ? 9.406 -6.039 -29.929 1.00 75.31 176 ALA A C 1
ATOM 1344 O O . ALA A 1 176 ? 9.945 -5.903 -31.018 1.00 75.31 176 ALA A O 1
ATOM 1345 N N . ILE A 1 177 ? 9.586 -7.132 -29.183 1.00 81.75 177 ILE A N 1
ATOM 1346 C CA . ILE A 1 177 ? 10.437 -8.256 -29.597 1.00 81.75 177 ILE A CA 1
ATOM 1347 C C . ILE A 1 177 ? 9.842 -8.993 -30.806 1.00 81.75 177 ILE A C 1
ATOM 1349 O O . ILE A 1 177 ? 10.580 -9.336 -31.724 1.00 81.75 177 ILE A O 1
ATOM 1353 N N . ALA A 1 178 ? 8.527 -9.219 -30.829 1.00 80.88 178 ALA A N 1
ATOM 1354 C CA . ALA A 1 178 ? 7.857 -9.983 -31.881 1.00 80.88 178 ALA A CA 1
ATOM 1355 C C . ALA A 1 178 ? 7.798 -9.252 -33.231 1.00 80.88 178 ALA A C 1
ATOM 1357 O O . ALA A 1 178 ? 7.873 -9.890 -34.279 1.00 80.88 178 ALA A O 1
ATOM 1358 N N . PHE A 1 179 ? 7.654 -7.926 -33.214 1.00 81.69 179 PHE A N 1
ATOM 1359 C CA . PHE A 1 179 ? 7.501 -7.114 -34.424 1.00 81.69 179 PHE A CA 1
ATOM 1360 C C . PHE A 1 179 ? 8.792 -6.422 -34.872 1.00 81.69 179 PHE A C 1
ATOM 1362 O O . PHE A 1 179 ? 8.793 -5.752 -35.906 1.00 81.69 179 PHE A O 1
ATOM 1369 N N . PHE A 1 180 ? 9.895 -6.568 -34.133 1.00 82.69 180 PHE A N 1
ATOM 1370 C CA . PHE A 1 180 ? 11.167 -5.982 -34.538 1.00 82.69 180 PHE A CA 1
ATOM 1371 C C . PHE A 1 180 ? 11.793 -6.795 -35.684 1.00 82.69 180 PHE A C 1
ATOM 1373 O O . PHE A 1 180 ? 12.059 -7.985 -35.513 1.00 82.69 180 PHE A O 1
ATOM 1380 N N . PRO A 1 181 ? 12.080 -6.181 -36.847 1.00 75.94 181 PRO A N 1
ATOM 1381 C CA . PRO A 1 181 ? 12.515 -6.897 -38.050 1.00 75.94 181 PRO A CA 1
ATOM 1382 C C . PRO A 1 181 ? 13.999 -7.321 -38.022 1.00 75.94 181 PRO A C 1
ATOM 1384 O O . PRO A 1 181 ? 14.639 -7.417 -39.066 1.00 75.94 181 PRO A O 1
ATOM 1387 N N . GLY A 1 182 ? 14.571 -7.574 -36.840 1.00 80.75 182 GLY A N 1
ATOM 1388 C CA . GLY A 1 182 ? 15.989 -7.884 -36.669 1.00 80.75 182 GLY A CA 1
ATOM 1389 C C . GLY A 1 182 ? 16.334 -8.564 -35.342 1.00 80.75 182 GLY A C 1
ATOM 1390 O O . GLY A 1 182 ? 15.452 -8.953 -34.580 1.00 80.75 182 GLY A O 1
ATOM 1391 N N . PRO A 1 183 ? 17.631 -8.735 -35.037 1.00 84.12 183 PRO A N 1
ATOM 1392 C CA . PRO A 1 183 ? 18.063 -9.406 -33.817 1.00 84.12 183 PRO A CA 1
ATOM 1393 C C . PRO A 1 183 ? 17.706 -8.598 -32.562 1.00 84.12 183 PRO A C 1
ATOM 1395 O O . PRO A 1 183 ? 17.919 -7.387 -32.495 1.00 84.12 183 PRO A O 1
ATOM 1398 N N . VAL A 1 184 ? 17.253 -9.299 -31.519 1.00 80.38 184 VAL A N 1
ATOM 1399 C CA . VAL A 1 184 ? 16.826 -8.714 -30.233 1.00 80.38 184 VAL A CA 1
ATOM 1400 C C . VAL A 1 184 ? 17.926 -7.874 -29.573 1.00 80.38 184 VAL A C 1
ATOM 1402 O O . VAL A 1 184 ? 17.636 -6.878 -28.921 1.00 80.38 184 VAL A O 1
ATOM 1405 N N . ASN A 1 185 ? 19.201 -8.209 -29.785 1.00 82.69 185 ASN A N 1
ATOM 1406 C CA . ASN A 1 185 ? 20.317 -7.413 -29.268 1.00 82.69 185 ASN A CA 1
ATOM 1407 C C . ASN A 1 185 ? 20.339 -5.986 -29.836 1.00 82.69 185 ASN A C 1
ATOM 1409 O O . ASN A 1 185 ? 20.637 -5.055 -29.091 1.00 82.69 185 ASN A O 1
ATOM 1413 N N . LEU A 1 186 ? 19.975 -5.800 -31.112 1.00 81.62 186 LEU A N 1
ATOM 1414 C CA . LEU A 1 186 ? 19.833 -4.464 -31.696 1.00 81.62 186 LEU A CA 1
ATOM 1415 C C . LEU A 1 186 ? 18.623 -3.746 -31.105 1.00 81.62 186 LEU A C 1
ATOM 1417 O O . LEU A 1 186 ? 18.739 -2.577 -30.761 1.00 81.62 186 LEU A O 1
ATOM 1421 N N . LEU A 1 187 ? 17.501 -4.443 -30.896 1.00 82.00 187 LEU A N 1
ATOM 1422 C CA . LEU A 1 187 ? 16.342 -3.875 -30.204 1.00 82.00 187 LEU A CA 1
ATOM 1423 C C . LEU A 1 187 ? 16.710 -3.402 -28.791 1.00 82.00 187 LEU A C 1
ATOM 1425 O O . LEU A 1 187 ? 16.365 -2.290 -28.418 1.00 82.00 187 LEU A O 1
ATOM 1429 N N . ILE A 1 188 ? 17.453 -4.195 -28.016 1.00 81.94 188 ILE A N 1
ATOM 1430 C CA . ILE A 1 188 ? 17.902 -3.813 -26.669 1.00 81.94 188 ILE A CA 1
ATOM 1431 C C . ILE A 1 188 ? 18.855 -2.615 -26.732 1.00 81.94 188 ILE A C 1
ATOM 1433 O O . ILE A 1 188 ? 18.732 -1.705 -25.917 1.00 81.94 188 ILE A O 1
ATOM 1437 N N . GLN A 1 189 ? 19.788 -2.582 -27.686 1.00 81.81 189 GLN A N 1
ATOM 1438 C CA . GLN A 1 189 ? 20.696 -1.444 -27.870 1.00 81.81 189 GLN A CA 1
ATOM 1439 C C . GLN A 1 189 ? 19.946 -0.167 -28.271 1.00 81.81 189 GLN A C 1
ATOM 1441 O O . GLN A 1 189 ? 20.264 0.906 -27.762 1.00 81.81 189 GLN A O 1
ATOM 1446 N N . VAL A 1 190 ? 18.916 -0.288 -29.112 1.00 80.94 190 VAL A N 1
ATOM 1447 C CA . VAL A 1 190 ? 18.020 0.812 -29.493 1.00 80.94 190 VAL A CA 1
ATOM 1448 C C . VAL A 1 190 ? 17.176 1.266 -28.294 1.00 80.94 190 VAL A C 1
ATOM 1450 O O . VAL A 1 190 ? 17.149 2.455 -27.995 1.00 80.94 190 VAL A O 1
ATOM 1453 N N . LEU A 1 191 ? 16.567 0.345 -27.535 1.00 80.38 191 LEU A N 1
ATOM 1454 C CA . LEU A 1 191 ? 15.779 0.649 -26.328 1.00 80.38 191 LEU A CA 1
ATOM 1455 C C . LEU A 1 191 ? 16.625 1.257 -25.198 1.00 80.38 191 LEU A C 1
ATOM 1457 O O . LEU A 1 191 ? 16.114 2.024 -24.388 1.00 80.38 191 LEU A O 1
ATOM 1461 N N . ARG A 1 192 ? 17.924 0.939 -25.146 1.00 82.69 192 ARG A N 1
ATOM 1462 C CA . ARG A 1 192 ? 18.897 1.537 -24.216 1.00 82.69 192 ARG A CA 1
ATOM 1463 C C . ARG A 1 192 ? 19.511 2.845 -24.734 1.00 82.69 192 ARG A C 1
ATOM 1465 O O . ARG A 1 192 ? 20.325 3.429 -24.025 1.00 82.69 192 ARG A O 1
ATOM 1472 N N . GLY A 1 193 ? 19.169 3.286 -25.950 1.00 77.69 193 GLY A N 1
ATOM 1473 C CA . GLY A 1 193 ? 19.684 4.517 -26.565 1.00 77.69 193 GLY A CA 1
ATOM 1474 C C . GLY A 1 193 ? 21.154 4.456 -26.992 1.00 77.69 193 GLY A C 1
ATOM 1475 O O . GLY A 1 193 ? 21.772 5.488 -27.233 1.00 77.69 193 GLY A O 1
ATOM 1476 N N . GLN A 1 194 ? 21.733 3.259 -27.074 1.00 85.75 194 GLN A N 1
ATOM 1477 C CA . GLN A 1 194 ? 23.133 3.050 -27.455 1.00 85.75 194 GLN A CA 1
ATOM 1478 C C . GLN A 1 194 ? 23.342 3.100 -28.975 1.00 85.75 194 GLN A C 1
ATOM 1480 O O . GLN A 1 194 ? 24.472 3.267 -29.429 1.00 85.75 194 GLN A O 1
ATOM 1485 N N . LEU A 1 195 ? 22.267 2.962 -29.760 1.00 82.50 195 LEU A N 1
ATOM 1486 C CA . LEU A 1 195 ? 22.296 2.985 -31.220 1.00 82.50 195 LEU A CA 1
ATOM 1487 C C . LEU A 1 195 ? 21.186 3.907 -31.758 1.00 82.50 195 LEU A C 1
ATOM 1489 O O . LEU A 1 195 ? 20.025 3.711 -31.389 1.00 82.50 195 LEU A O 1
ATOM 1493 N N . PRO A 1 196 ? 21.500 4.886 -32.631 1.00 82.25 196 PRO A N 1
ATOM 1494 C CA . PRO A 1 196 ? 20.487 5.737 -33.245 1.00 82.25 196 PRO A CA 1
ATOM 1495 C C . PRO A 1 196 ? 19.625 4.933 -34.227 1.00 82.25 196 PRO A C 1
ATOM 1497 O O . PRO A 1 196 ? 20.110 4.023 -34.911 1.00 82.25 196 PRO A O 1
ATOM 1500 N N . VAL A 1 197 ? 18.334 5.265 -34.298 1.00 79.62 197 VAL A N 1
ATOM 1501 C CA . VAL A 1 197 ? 17.332 4.502 -35.064 1.00 79.62 197 VAL A CA 1
ATOM 1502 C C . VAL A 1 197 ? 17.699 4.445 -36.551 1.00 79.62 197 VAL A C 1
ATOM 1504 O O . VAL A 1 197 ? 17.515 3.418 -37.193 1.00 79.62 197 VAL A O 1
ATOM 1507 N N . GLU A 1 198 ? 18.318 5.491 -37.096 1.00 82.56 198 GLU A N 1
ATOM 1508 C CA . GLU A 1 198 ? 18.750 5.570 -38.495 1.00 82.56 198 GLU A CA 1
ATOM 1509 C C . GLU A 1 198 ? 19.887 4.591 -38.803 1.00 82.56 198 GLU A C 1
ATOM 1511 O O . GLU A 1 198 ? 19.965 4.044 -39.904 1.00 82.56 198 GLU A O 1
ATOM 1516 N N . ALA A 1 199 ? 20.770 4.348 -37.830 1.00 78.12 199 ALA A N 1
ATOM 1517 C CA . ALA A 1 199 ? 21.809 3.333 -37.953 1.00 78.12 199 ALA A CA 1
ATOM 1518 C C . ALA A 1 199 ? 21.206 1.928 -37.850 1.00 78.12 199 ALA A C 1
ATOM 1520 O O . ALA A 1 199 ? 21.563 1.057 -38.640 1.00 78.12 199 ALA A O 1
ATOM 1521 N N . ALA A 1 200 ? 20.238 1.724 -36.950 1.00 75.44 200 ALA A N 1
ATOM 1522 C CA . ALA A 1 200 ? 19.508 0.463 -36.851 1.00 75.44 200 ALA A CA 1
ATOM 1523 C C . ALA A 1 200 ? 18.777 0.129 -38.164 1.00 75.44 200 ALA A C 1
ATOM 1525 O O . ALA A 1 200 ? 18.894 -0.987 -38.654 1.00 75.44 200 ALA A O 1
ATOM 1526 N N . VAL A 1 201 ? 18.114 1.104 -38.797 1.00 80.00 201 VAL A N 1
ATOM 1527 C CA . VAL A 1 201 ? 17.437 0.920 -40.094 1.00 80.00 201 VAL A CA 1
ATOM 1528 C C . VAL A 1 201 ? 18.429 0.576 -41.205 1.00 80.00 201 VAL A C 1
ATOM 1530 O O . VAL A 1 201 ? 18.163 -0.320 -41.998 1.00 80.00 201 VAL A O 1
ATOM 1533 N N . LYS A 1 202 ? 19.611 1.204 -41.239 1.00 79.19 202 LYS A N 1
ATOM 1534 C CA . LYS A 1 202 ? 20.668 0.843 -42.202 1.00 79.19 202 LYS A CA 1
ATOM 1535 C C . LYS A 1 202 ? 21.173 -0.590 -42.024 1.00 79.19 202 LYS A C 1
ATOM 1537 O O . LYS A 1 202 ? 21.497 -1.227 -43.018 1.00 79.19 202 LYS A O 1
ATOM 1542 N N . HIS A 1 203 ? 21.217 -1.095 -40.790 1.00 73.44 203 HIS A N 1
ATOM 1543 C CA . HIS A 1 203 ? 21.555 -2.494 -40.504 1.00 73.44 203 HIS A CA 1
ATOM 1544 C C . HIS A 1 203 ? 20.436 -3.481 -40.870 1.00 73.44 203 HIS A C 1
ATOM 1546 O O . HIS A 1 203 ? 20.713 -4.665 -41.039 1.00 73.44 203 HIS A O 1
ATOM 1552 N N . LEU A 1 204 ? 19.194 -3.003 -40.987 1.00 75.06 204 LEU A N 1
ATOM 1553 C CA . LEU A 1 204 ? 18.016 -3.800 -41.336 1.00 75.06 204 LEU A CA 1
ATOM 1554 C C . LEU A 1 204 ? 17.693 -3.762 -42.842 1.00 75.06 204 LEU A C 1
ATOM 1556 O O . LEU A 1 204 ? 16.974 -4.632 -43.329 1.00 75.06 204 LEU A O 1
ATOM 1560 N N . SER A 1 205 ? 18.216 -2.782 -43.587 1.00 75.38 205 SER A N 1
ATOM 1561 C CA . SER A 1 205 ? 18.024 -2.683 -45.036 1.00 75.38 205 SER A CA 1
ATOM 1562 C C . SER A 1 205 ? 18.798 -3.778 -45.782 1.00 75.38 205 SER A C 1
ATOM 1564 O O . SER A 1 205 ? 20.000 -3.938 -45.553 1.00 75.38 205 SER A O 1
ATOM 1566 N N . PRO A 1 206 ? 18.158 -4.508 -46.716 1.00 70.56 206 PRO A N 1
ATOM 1567 C CA . PRO A 1 206 ? 18.864 -5.461 -47.560 1.00 70.56 206 PRO A CA 1
ATOM 1568 C C . PRO A 1 206 ? 19.906 -4.736 -48.432 1.00 70.56 206 PRO A C 1
ATOM 1570 O O . PRO A 1 206 ? 19.682 -3.585 -48.826 1.00 70.56 206 PRO A O 1
ATOM 1573 N N . PRO A 1 207 ? 21.046 -5.380 -48.744 1.00 72.44 207 PRO A N 1
ATOM 1574 C CA . PRO A 1 207 ? 22.053 -4.791 -49.619 1.00 72.44 207 PRO A CA 1
ATOM 1575 C C . PRO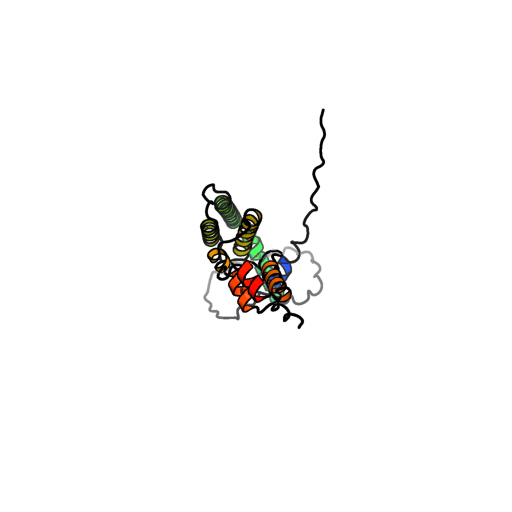 A 1 207 ? 21.439 -4.468 -50.993 1.00 72.44 207 PRO A C 1
ATOM 1577 O O . PRO A 1 207 ? 20.571 -5.216 -51.457 1.00 72.44 207 PRO A O 1
ATOM 1580 N N . PRO A 1 208 ? 21.857 -3.368 -51.652 1.00 76.56 208 PRO A N 1
ATOM 1581 C CA . PRO A 1 208 ? 21.327 -3.014 -52.962 1.00 76.56 208 PRO A CA 1
ATOM 1582 C C . PRO A 1 208 ? 21.570 -4.162 -53.954 1.00 76.56 208 PRO A C 1
ATOM 1584 O O . PRO A 1 208 ? 22.630 -4.797 -53.898 1.00 76.56 208 PRO A O 1
ATOM 1587 N N . PRO A 1 209 ? 20.605 -4.448 -54.849 1.00 77.69 209 PRO A N 1
ATOM 1588 C CA . PRO A 1 209 ? 20.780 -5.491 -55.847 1.00 77.69 209 PRO A CA 1
ATOM 1589 C C . PRO A 1 209 ? 22.008 -5.179 -56.717 1.00 77.69 209 PRO A C 1
ATOM 1591 O O . PRO A 1 209 ? 22.289 -4.003 -56.976 1.00 77.69 209 PRO A O 1
ATOM 1594 N N . PRO A 1 210 ? 22.758 -6.207 -57.157 1.00 81.81 210 PRO A N 1
ATOM 1595 C CA . PRO A 1 210 ? 23.915 -6.003 -58.020 1.00 81.81 210 PRO A CA 1
ATOM 1596 C C . PRO A 1 210 ? 23.482 -5.300 -59.318 1.00 81.81 210 PRO A C 1
ATOM 1598 O O . PRO A 1 210 ? 22.367 -5.546 -59.788 1.00 81.81 210 PRO A O 1
ATOM 1601 N N . PRO A 1 211 ? 24.324 -4.426 -59.905 1.00 82.88 211 PRO A N 1
ATOM 1602 C CA . PRO A 1 211 ? 23.981 -3.750 -61.149 1.00 82.88 211 PRO A CA 1
ATOM 1603 C C . PRO A 1 211 ? 23.728 -4.798 -62.237 1.00 82.88 211 PRO A C 1
ATOM 1605 O O . PRO A 1 211 ? 24.579 -5.655 -62.478 1.00 82.88 211 PRO A O 1
ATOM 1608 N N . SER A 1 212 ? 22.547 -4.748 -62.858 1.00 79.38 212 SER A N 1
ATOM 1609 C CA . SER A 1 212 ? 22.215 -5.587 -64.010 1.00 79.38 212 SER A CA 1
ATOM 1610 C C . SER A 1 212 ? 23.237 -5.324 -65.115 1.00 79.38 212 SER A C 1
ATOM 1612 O O . SER A 1 212 ? 23.361 -4.183 -65.564 1.00 79.38 212 SER A O 1
ATOM 1614 N N . ALA A 1 213 ? 23.999 -6.359 -65.470 1.00 75.12 213 ALA A N 1
ATOM 1615 C CA . ALA A 1 213 ? 25.022 -6.320 -66.511 1.00 75.12 213 ALA A CA 1
ATOM 1616 C C . ALA A 1 213 ? 24.413 -6.229 -67.916 1.00 75.12 213 ALA A C 1
ATOM 1618 O O . ALA A 1 213 ? 23.302 -6.776 -68.112 1.00 75.12 213 ALA A O 1
#

Radius of gyration: 34.15 Å; Cα contacts (8 Å, |Δi|>4): 53; chains: 1; bounding box: 67×65×125 Å